Protein AF-A0AA86YNW9-F1 (afdb_monomer_lite)

Structure (mmCIF, N/CA/C/O backbone):
data_AF-A0AA86YNW9-F1
#
_entry.id   AF-A0AA86YNW9-F1
#
loop_
_atom_site.group_PDB
_atom_site.id
_atom_site.type_symbol
_atom_site.label_atom_id
_atom_site.label_alt_id
_atom_site.label_comp_id
_atom_site.label_asym_id
_atom_site.label_entity_id
_atom_site.label_seq_id
_atom_site.pdbx_PDB_ins_code
_atom_site.Cartn_x
_atom_site.Cartn_y
_atom_site.Cartn_z
_atom_site.occupancy
_atom_site.B_iso_or_equiv
_atom_site.auth_seq_id
_atom_site.auth_comp_id
_atom_site.auth_asym_id
_atom_site.auth_atom_id
_atom_site.pdbx_PDB_model_num
ATOM 1 N N . MET A 1 1 ? 9.479 -68.048 -49.348 1.00 38.44 1 MET A N 1
ATOM 2 C CA . MET A 1 1 ? 9.865 -69.397 -48.887 1.00 38.44 1 MET A CA 1
ATOM 3 C C . MET A 1 1 ? 10.475 -69.243 -47.498 1.00 38.44 1 MET A C 1
ATOM 5 O O . MET A 1 1 ? 11.358 -68.415 -47.387 1.00 38.44 1 MET A O 1
ATOM 9 N N . THR A 1 2 ? 10.083 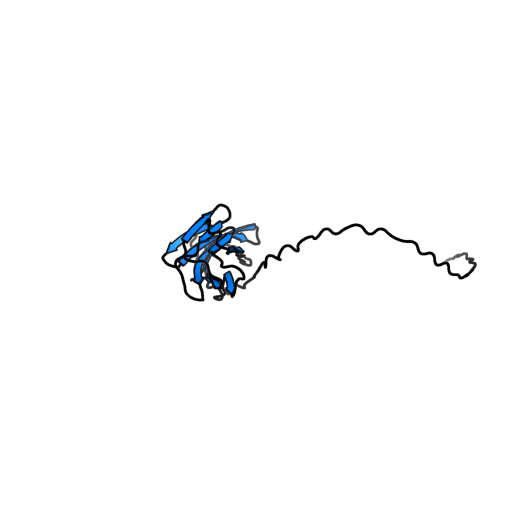-69.886 -46.401 1.00 39.50 2 THR A N 1
ATOM 10 C CA . THR A 1 2 ? 9.077 -70.918 -46.113 1.00 39.50 2 THR A CA 1
ATOM 11 C C . THR A 1 2 ? 9.051 -71.068 -44.577 1.00 39.50 2 THR A C 1
ATOM 13 O O . THR A 1 2 ? 10.120 -71.155 -43.990 1.00 39.50 2 THR A O 1
ATOM 16 N N . GLN A 1 3 ? 7.842 -71.127 -43.994 1.00 40.50 3 GLN A N 1
ATOM 17 C CA . GLN A 1 3 ? 7.424 -71.916 -42.805 1.00 40.50 3 GLN A CA 1
ATOM 18 C C . GLN A 1 3 ? 7.930 -71.534 -41.398 1.00 40.50 3 GLN A C 1
ATOM 20 O O . GLN A 1 3 ? 9.115 -71.342 -41.180 1.00 40.50 3 GLN A O 1
ATOM 25 N N . GLN A 1 4 ? 7.012 -71.234 -40.459 1.00 42.78 4 GLN A N 1
ATOM 26 C CA . GLN A 1 4 ? 6.248 -72.162 -39.571 1.00 42.78 4 GLN A CA 1
ATOM 27 C C . GLN A 1 4 ? 7.171 -72.820 -38.517 1.00 42.78 4 GLN A C 1
ATOM 29 O O . GLN A 1 4 ? 8.294 -73.175 -38.824 1.00 42.78 4 GLN A O 1
ATOM 34 N N . ALA A 1 5 ? 6.798 -73.009 -37.251 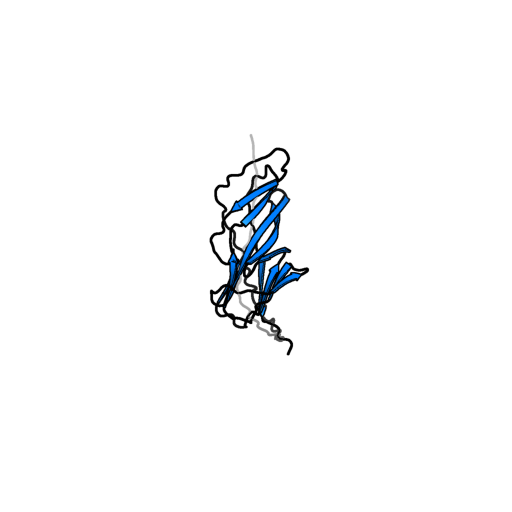1.00 41.88 5 ALA A N 1
ATOM 35 C CA . ALA A 1 5 ? 5.498 -73.434 -36.758 1.00 41.88 5 ALA A CA 1
ATOM 36 C C . ALA A 1 5 ? 5.273 -73.064 -35.280 1.00 41.88 5 ALA A C 1
ATOM 38 O O . ALA A 1 5 ? 6.204 -72.915 -34.493 1.00 41.88 5 ALA A O 1
ATOM 39 N N . ALA A 1 6 ? 3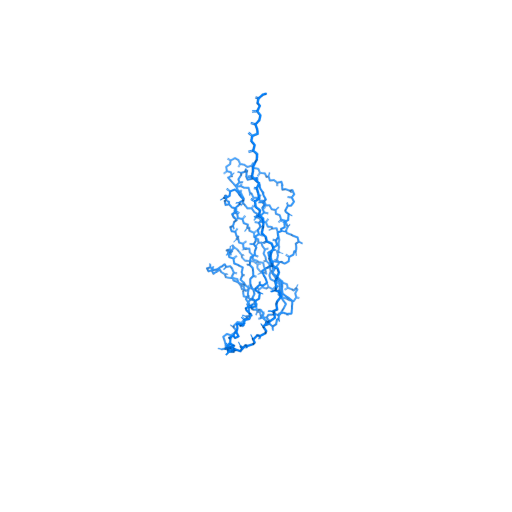.989 -72.978 -34.939 1.00 43.66 6 ALA A N 1
ATOM 40 C CA . ALA A 1 6 ? 3.433 -72.956 -33.597 1.00 43.66 6 ALA A CA 1
ATOM 41 C C . ALA A 1 6 ? 3.296 -74.375 -33.004 1.00 43.66 6 ALA A C 1
ATOM 43 O O . ALA A 1 6 ? 3.113 -75.332 -33.751 1.00 43.66 6 ALA A O 1
ATOM 44 N N . LEU A 1 7 ? 3.267 -74.472 -31.671 1.00 40.16 7 LEU A N 1
ATOM 45 C CA . LEU A 1 7 ? 2.684 -75.557 -30.855 1.00 40.16 7 LEU A CA 1
ATOM 46 C C . LEU A 1 7 ? 2.400 -74.933 -29.466 1.00 40.16 7 LEU A C 1
ATOM 48 O O . LEU A 1 7 ? 3.333 -74.431 -28.854 1.00 40.16 7 LEU A O 1
ATOM 52 N N . SER A 1 8 ? 1.187 -74.663 -28.963 1.00 39.88 8 SER A N 1
ATOM 53 C CA . SER A 1 8 ? -0.084 -75.395 -28.766 1.00 39.88 8 SER A CA 1
ATOM 54 C C . SER A 1 8 ? -0.204 -76.166 -27.428 1.00 39.88 8 SER A C 1
ATOM 56 O O . SER A 1 8 ? 0.257 -77.297 -27.345 1.00 39.88 8 SER A O 1
ATOM 58 N N . HIS A 1 9 ? -0.951 -75.553 -26.481 1.00 40.50 9 HIS A N 1
ATOM 59 C CA . HIS A 1 9 ? -1.899 -76.114 -25.472 1.00 40.50 9 HIS A CA 1
ATOM 60 C C . HIS A 1 9 ? -1.393 -77.079 -24.361 1.00 40.50 9 HIS A C 1
ATOM 62 O O . HIS A 1 9 ? -0.310 -77.627 -24.517 1.00 40.50 9 HIS A O 1
ATOM 68 N N . PRO A 1 10 ? -2.137 -77.338 -23.242 1.00 52.47 10 PRO A N 1
ATOM 69 C CA . PRO A 1 10 ? -3.536 -76.996 -22.904 1.00 52.47 10 PRO A CA 1
ATOM 70 C C . PRO A 1 10 ? -3.800 -76.419 -21.479 1.00 52.47 10 PRO A C 1
ATOM 72 O O . PRO A 1 10 ? -2.942 -76.370 -20.606 1.00 52.47 10 PRO A O 1
ATOM 75 N N . THR A 1 11 ? -5.053 -76.002 -21.251 1.00 51.19 11 THR A N 1
ATOM 76 C CA . THR A 1 11 ? -5.690 -75.674 -19.952 1.00 51.19 11 THR A CA 1
ATOM 77 C C . THR A 1 11 ? -6.136 -76.937 -19.193 1.00 51.19 11 THR A C 1
ATOM 79 O O . THR A 1 11 ? -6.315 -77.987 -19.810 1.00 51.19 11 THR A O 1
ATOM 82 N N . PRO A 1 12 ? -6.460 -76.825 -17.887 1.00 53.66 12 PRO A N 1
ATOM 83 C CA . PRO A 1 12 ? -7.847 -77.126 -17.510 1.00 53.66 12 PRO A CA 1
ATOM 84 C C . PRO A 1 12 ? -8.462 -76.190 -16.449 1.00 53.66 12 PRO A C 1
ATOM 86 O O . PRO A 1 12 ? -7.801 -75.613 -15.591 1.00 53.66 12 PRO A O 1
ATOM 89 N N . ARG A 1 13 ? -9.793 -76.079 -16.534 1.00 45.62 13 ARG A N 1
ATOM 90 C CA . ARG A 1 13 ? -10.722 -75.429 -15.594 1.00 45.62 13 ARG A CA 1
ATOM 91 C C . ARG A 1 13 ? -10.772 -76.146 -14.237 1.00 45.62 13 ARG A C 1
ATOM 93 O O . ARG A 1 13 ? -10.833 -77.367 -14.229 1.00 45.62 13 ARG A O 1
ATOM 100 N N . ALA A 1 14 ? -11.044 -75.405 -13.158 1.00 40.78 14 ALA A N 1
ATOM 101 C CA . ALA A 1 14 ? -12.040 -75.809 -12.153 1.00 40.78 14 ALA A CA 1
ATOM 102 C C . ALA A 1 14 ? -12.505 -74.619 -11.291 1.00 40.78 14 ALA A C 1
ATOM 104 O O . ALA A 1 14 ? -11.714 -73.913 -10.676 1.00 40.78 14 ALA A O 1
ATOM 105 N N . LYS A 1 15 ? -13.825 -74.413 -11.253 1.00 48.91 15 LYS A N 1
ATOM 106 C CA . LYS A 1 15 ? -14.560 -73.558 -10.307 1.00 48.91 15 LYS A CA 1
ATOM 107 C C . LYS A 1 15 ? -14.767 -74.346 -9.009 1.00 48.91 15 LYS A C 1
ATOM 109 O O . LYS A 1 15 ? -15.124 -75.504 -9.146 1.00 48.91 15 LYS A O 1
ATOM 114 N N . TYR A 1 16 ? -14.739 -73.732 -7.818 1.00 44.22 16 TYR A N 1
ATOM 115 C CA . TYR A 1 16 ? -15.701 -74.046 -6.737 1.00 44.22 16 TYR A CA 1
ATOM 116 C C . TYR A 1 16 ? -15.734 -72.975 -5.620 1.00 44.22 16 TYR A C 1
ATOM 118 O O . TYR A 1 16 ? -14.847 -72.844 -4.791 1.00 44.22 16 TYR A O 1
ATOM 126 N N . ARG A 1 17 ? -16.818 -72.193 -5.657 1.00 42.72 17 ARG A N 1
ATOM 127 C CA . ARG A 1 17 ? -17.663 -71.667 -4.565 1.00 42.72 17 ARG A CA 1
ATOM 128 C C . ARG A 1 17 ? -17.357 -72.068 -3.099 1.00 42.72 17 ARG A C 1
ATOM 130 O O . ARG A 1 17 ? -17.444 -73.246 -2.781 1.00 42.72 17 ARG A O 1
ATOM 137 N N . ARG A 1 18 ? -17.357 -71.054 -2.211 1.00 39.91 18 ARG A N 1
ATOM 138 C CA . ARG A 1 18 ? -18.177 -70.836 -0.970 1.00 39.91 18 ARG A CA 1
ATOM 139 C C . ARG A 1 18 ? -17.334 -70.142 0.111 1.00 39.91 18 ARG A C 1
ATOM 141 O O . ARG A 1 18 ? -16.291 -70.630 0.498 1.00 39.91 18 ARG A O 1
ATOM 148 N N . ARG A 1 19 ? -17.704 -68.910 0.479 1.00 47.19 19 ARG A N 1
ATOM 149 C CA . ARG A 1 19 ? -18.435 -68.555 1.719 1.00 47.19 19 ARG A CA 1
ATOM 150 C C . ARG A 1 19 ? -17.724 -69.010 3.000 1.00 47.19 19 ARG A C 1
ATOM 152 O O . ARG A 1 19 ? -17.859 -70.157 3.396 1.00 47.19 19 ARG A O 1
ATOM 159 N N . GLY A 1 20 ? -17.145 -68.043 3.704 1.00 38.22 20 GLY A N 1
ATOM 160 C CA . GLY A 1 20 ? -16.811 -68.135 5.120 1.00 38.22 20 GLY A CA 1
ATOM 161 C C . GLY A 1 20 ? -16.705 -66.729 5.696 1.00 38.22 20 GLY A C 1
ATOM 162 O O . GLY A 1 20 ? -15.732 -66.034 5.447 1.00 38.22 20 GLY A O 1
ATOM 163 N N . ARG A 1 21 ? -17.758 -66.285 6.389 1.00 50.41 21 ARG A N 1
ATOM 164 C CA . ARG A 1 21 ? -17.742 -65.108 7.265 1.00 50.41 21 ARG A CA 1
ATOM 165 C C . ARG A 1 21 ? -16.866 -65.439 8.476 1.00 50.41 21 ARG A C 1
ATOM 167 O O . ARG A 1 21 ? -17.080 -66.495 9.061 1.00 50.41 21 ARG A O 1
ATOM 174 N N . ALA A 1 22 ? -16.009 -64.522 8.907 1.00 42.62 22 ALA A N 1
ATOM 175 C CA . ALA A 1 22 ? -15.599 -64.430 10.305 1.00 42.62 22 ALA A CA 1
ATOM 176 C C . ALA A 1 22 ? -15.232 -62.977 10.629 1.00 42.62 22 ALA A C 1
ATOM 178 O O . ALA A 1 22 ? -14.286 -62.413 10.089 1.00 42.62 22 ALA A O 1
ATOM 179 N N . TRP A 1 23 ? -16.077 -62.384 11.464 1.00 41.19 23 TRP A N 1
ATOM 180 C CA . TRP A 1 23 ? -15.828 -61.192 12.266 1.00 41.19 23 TRP A CA 1
ATOM 181 C C . TRP A 1 23 ? -14.754 -61.474 13.322 1.00 41.19 23 TRP A C 1
ATOM 183 O O . TRP A 1 23 ? -14.709 -62.610 13.775 1.00 41.19 23 TRP A O 1
ATOM 193 N N . VAL A 1 24 ? -14.002 -60.447 13.745 1.00 47.97 24 VAL A N 1
ATOM 194 C CA . VAL A 1 24 ? -13.667 -60.031 15.139 1.00 47.97 24 VAL A CA 1
ATOM 195 C C . VAL A 1 24 ? -12.852 -58.721 14.992 1.00 47.97 24 VAL A C 1
ATOM 197 O O . VAL A 1 24 ? -11.873 -58.702 14.255 1.00 47.97 24 VAL A O 1
ATOM 200 N N . LEU A 1 25 ? -13.402 -57.551 15.360 1.00 44.22 25 LEU A N 1
ATOM 201 C CA . LEU A 1 25 ? -13.202 -56.839 16.647 1.00 44.22 25 LEU A CA 1
ATOM 202 C C . LEU A 1 25 ? -11.704 -56.567 16.923 1.00 44.22 25 LEU A C 1
ATOM 204 O O . LEU A 1 25 ? -10.909 -57.487 16.909 1.00 44.22 25 LEU A O 1
ATOM 208 N N . GLY A 1 26 ? -11.184 -55.387 17.222 1.00 44.81 26 GLY A N 1
ATOM 209 C CA . GLY A 1 26 ? -11.702 -54.081 17.587 1.00 44.81 26 GLY A CA 1
ATOM 210 C C . GLY A 1 26 ? -10.546 -53.397 18.328 1.00 44.81 26 GLY A C 1
ATOM 211 O O . GLY A 1 26 ? -9.953 -54.008 19.211 1.00 44.81 26 GLY A O 1
ATOM 212 N N . MET A 1 27 ? -10.190 -52.164 17.972 1.00 48.91 27 MET A N 1
ATOM 213 C CA . MET A 1 27 ? -9.365 -51.325 18.842 1.00 48.91 27 MET A CA 1
ATOM 214 C C . MET A 1 27 ? -9.746 -49.866 18.614 1.00 48.91 27 MET A C 1
ATOM 216 O O . MET A 1 27 ? -9.387 -49.240 17.622 1.00 48.91 27 MET A O 1
ATOM 220 N N . ILE A 1 28 ? -10.567 -49.376 19.537 1.00 54.94 28 ILE A N 1
ATOM 221 C CA . ILE A 1 28 ? -10.833 -47.961 19.756 1.00 54.94 28 ILE A CA 1
ATOM 222 C C . ILE A 1 28 ? -9.604 -47.414 20.481 1.00 54.94 28 ILE A C 1
ATOM 224 O O . ILE A 1 28 ? -9.259 -47.925 21.547 1.00 54.94 28 ILE A O 1
ATOM 228 N N . MET A 1 29 ? -8.970 -46.370 19.943 1.00 46.44 29 MET A N 1
ATOM 229 C CA . MET A 1 29 ? -8.114 -45.507 20.751 1.00 46.44 29 MET A CA 1
ATOM 230 C C . MET A 1 29 ? -8.329 -44.028 20.408 1.00 46.44 29 MET A C 1
ATOM 232 O O . MET A 1 29 ? -8.094 -43.580 19.292 1.00 46.44 29 MET A O 1
ATOM 236 N N . SER A 1 30 ? -8.856 -43.342 21.421 1.00 45.91 30 SER A N 1
ATOM 237 C CA . SER A 1 30 ? -8.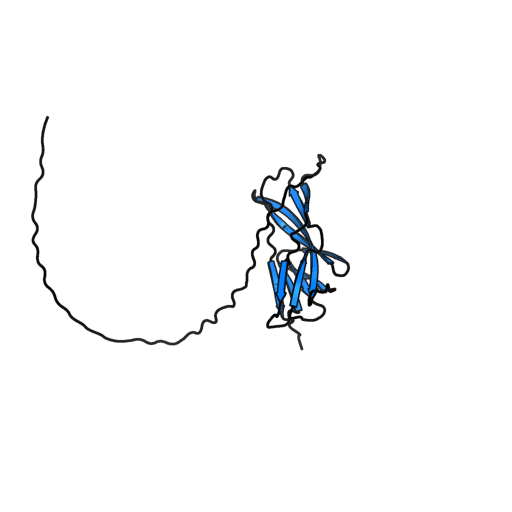779 -41.932 21.800 1.00 45.91 30 SER A CA 1
ATOM 238 C C . SER A 1 30 ? -8.351 -40.870 20.779 1.00 45.91 30 SER A C 1
ATOM 240 O O . SER A 1 30 ? -7.190 -40.737 20.411 1.00 45.91 30 SER A O 1
ATOM 242 N N . THR A 1 31 ? -9.336 -40.025 20.473 1.00 53.44 31 THR A N 1
ATOM 243 C CA . THR A 1 31 ? -9.294 -38.558 20.355 1.00 53.44 31 THR A CA 1
ATOM 244 C C . THR A 1 31 ? -7.937 -37.863 20.562 1.00 53.44 31 THR A C 1
ATOM 246 O O . THR A 1 31 ? -7.475 -37.715 21.694 1.00 53.44 31 THR A O 1
ATOM 249 N N . LEU A 1 32 ? -7.415 -37.261 19.491 1.00 44.84 32 LEU A N 1
ATOM 250 C CA . LEU A 1 32 ? -6.767 -35.953 19.575 1.00 44.84 32 LEU A CA 1
ATOM 251 C C . LEU A 1 32 ? -7.504 -34.979 18.658 1.00 44.84 32 LEU A C 1
ATOM 253 O O . LEU A 1 32 ? -7.513 -35.117 17.436 1.00 44.84 32 LEU A O 1
ATOM 257 N N . SER A 1 33 ? -8.143 -34.002 19.292 1.00 47.94 33 SER A N 1
ATOM 258 C CA . SER A 1 33 ? -8.724 -32.825 18.668 1.00 47.94 33 SER A CA 1
ATOM 259 C C . SER A 1 33 ? -7.599 -31.974 18.082 1.00 47.94 33 SER A C 1
ATOM 261 O O . SER A 1 33 ? -6.987 -31.177 18.788 1.00 47.94 33 SER A O 1
ATOM 263 N N . PHE A 1 34 ? -7.314 -32.134 16.793 1.00 46.06 34 PHE A N 1
ATOM 264 C CA . PHE A 1 34 ? -6.580 -31.111 16.062 1.00 46.06 34 PHE A CA 1
ATOM 265 C C . PHE A 1 34 ? -7.569 -29.994 15.748 1.00 46.06 34 PHE A C 1
ATOM 267 O O . PHE A 1 34 ? -8.454 -30.146 14.906 1.00 46.06 34 PHE A O 1
ATOM 274 N N . GLY A 1 35 ? -7.453 -28.893 16.494 1.00 47.62 35 GLY A N 1
ATOM 275 C CA . GLY A 1 35 ? -8.099 -27.640 16.140 1.00 47.62 35 GLY A CA 1
ATOM 276 C C . GLY A 1 35 ? -7.739 -27.304 14.698 1.00 47.62 35 GLY A C 1
ATOM 277 O O . GLY A 1 35 ? -6.564 -27.273 14.333 1.00 47.62 35 GLY A O 1
ATOM 278 N N . VAL A 1 36 ? -8.763 -27.112 13.870 1.00 50.81 36 VAL A N 1
ATOM 279 C CA . VAL A 1 36 ? -8.603 -26.562 12.530 1.00 50.81 36 VAL A CA 1
ATOM 280 C C . VAL A 1 36 ? -8.021 -25.168 12.722 1.00 50.81 36 VAL A C 1
ATOM 282 O O . VAL A 1 36 ? -8.710 -24.262 13.187 1.00 50.81 36 VAL A O 1
ATOM 285 N N . LEU A 1 37 ? -6.731 -25.023 12.418 1.00 45.50 37 LEU A N 1
ATOM 286 C CA . LEU A 1 37 ? -6.107 -23.730 12.188 1.00 45.50 37 LEU A CA 1
ATOM 287 C C . LEU A 1 37 ? -7.008 -22.974 11.216 1.00 45.50 37 LEU A C 1
ATOM 289 O O . LEU A 1 37 ? -7.316 -23.474 10.129 1.00 45.50 37 LEU A O 1
ATOM 293 N N . GLY A 1 38 ? -7.476 -21.804 11.651 1.00 47.22 38 GLY A N 1
ATOM 294 C CA . GLY A 1 38 ? -8.201 -20.881 10.799 1.00 47.22 38 GLY A CA 1
ATOM 295 C C . GLY A 1 38 ? -7.430 -20.719 9.498 1.00 47.22 38 GLY A C 1
ATOM 296 O O . GLY A 1 38 ? -6.235 -20.431 9.503 1.00 47.22 38 GLY A O 1
ATOM 297 N N . GLN A 1 39 ? -8.117 -20.974 8.390 1.00 46.97 39 GLN A N 1
ATOM 298 C CA . GLN A 1 39 ? -7.620 -20.670 7.060 1.00 46.97 39 GLN A CA 1
ATOM 299 C C . GLN A 1 39 ? -7.283 -19.178 7.050 1.00 46.97 39 GLN A C 1
ATOM 301 O O . GLN A 1 39 ? -8.188 -18.340 7.076 1.00 46.97 39 GLN A O 1
ATOM 306 N N . ALA A 1 40 ? -5.992 -18.843 7.059 1.00 54.00 40 ALA A N 1
ATOM 307 C CA . ALA A 1 40 ? -5.551 -17.509 6.700 1.00 54.00 40 ALA A CA 1
ATOM 308 C C . ALA A 1 40 ? -6.108 -17.250 5.299 1.00 54.00 40 ALA A C 1
ATOM 310 O O . ALA A 1 40 ? -5.781 -17.958 4.346 1.00 54.00 40 ALA A O 1
ATOM 311 N N . LYS A 1 41 ? -7.042 -16.304 5.199 1.00 50.16 41 LYS A N 1
ATOM 312 C CA . LYS A 1 41 ? -7.674 -15.931 3.937 1.00 50.16 41 LYS A CA 1
ATOM 313 C C . LYS A 1 41 ? -6.636 -15.159 3.126 1.00 50.16 41 LYS A C 1
ATOM 315 O O . LYS A 1 41 ? -6.538 -13.939 3.203 1.00 50.16 41 LYS A O 1
ATOM 320 N N . GLU A 1 42 ? -5.797 -15.898 2.419 1.00 47.88 42 GLU A N 1
ATOM 321 C CA . GLU A 1 42 ? -4.777 -15.360 1.534 1.00 47.88 42 GLU A CA 1
ATOM 322 C C . GLU A 1 42 ? -5.461 -14.831 0.271 1.00 47.88 42 GLU A C 1
ATOM 324 O O . GLU A 1 42 ? -5.837 -15.578 -0.630 1.00 47.88 42 GLU A O 1
ATOM 329 N N . ASN A 1 43 ? -5.685 -13.519 0.229 1.00 56.44 43 ASN A N 1
ATOM 330 C CA . ASN A 1 43 ? -6.222 -12.851 -0.948 1.00 56.44 43 ASN A CA 1
ATOM 331 C C . ASN A 1 43 ? -5.071 -12.527 -1.907 1.00 56.44 43 ASN A C 1
ATOM 333 O O . ASN A 1 43 ? -4.516 -11.432 -1.886 1.00 56.44 43 ASN A O 1
ATOM 337 N N . GLN A 1 44 ? -4.706 -13.488 -2.754 1.00 44.72 44 GLN A N 1
ATOM 338 C CA . GLN A 1 44 ? -3.771 -13.265 -3.854 1.00 44.72 44 GLN A CA 1
ATOM 339 C C . GLN A 1 44 ? -4.547 -12.761 -5.080 1.00 44.72 44 GLN A C 1
ATOM 341 O O . GLN A 1 44 ? -5.426 -13.454 -5.595 1.00 44.72 44 GLN A O 1
ATOM 346 N N . ARG A 1 45 ? -4.250 -11.542 -5.549 1.00 54.47 45 ARG A N 1
ATOM 347 C CA . ARG A 1 45 ? -4.942 -10.914 -6.688 1.00 54.47 45 ARG A CA 1
ATOM 348 C C . ARG A 1 45 ? -3.933 -10.459 -7.741 1.00 54.47 45 ARG A C 1
ATOM 350 O O . ARG A 1 45 ? -2.972 -9.774 -7.416 1.00 54.47 45 ARG A O 1
ATOM 357 N N . VAL A 1 46 ? -4.163 -10.859 -8.990 1.00 71.19 46 VAL A N 1
ATOM 358 C CA . VAL A 1 46 ? -3.352 -10.503 -10.167 1.00 71.19 46 VAL A CA 1
ATOM 359 C C . VAL A 1 46 ? -4.145 -9.486 -10.994 1.00 71.19 46 VAL A C 1
ATOM 361 O O . VAL A 1 46 ? -5.289 -9.768 -11.349 1.00 71.19 46 VAL A O 1
ATOM 364 N N . GLU A 1 47 ? -3.578 -8.310 -11.282 1.00 52.75 47 GLU A N 1
ATOM 365 C CA . GLU A 1 47 ? -4.232 -7.247 -12.071 1.00 52.75 47 GLU A CA 1
ATOM 366 C C . GLU A 1 47 ? -3.446 -6.925 -13.355 1.00 52.75 47 GLU A C 1
ATOM 368 O O . GLU A 1 47 ? -2.218 -6.870 -13.344 1.00 52.75 47 GLU A O 1
ATOM 373 N N . ALA A 1 48 ? -4.158 -6.706 -14.469 1.00 64.88 48 ALA A N 1
ATOM 374 C CA . ALA A 1 48 ? -3.567 -6.361 -15.762 1.00 64.88 48 ALA A CA 1
ATOM 375 C C . ALA A 1 48 ? -3.348 -4.844 -15.878 1.00 64.88 48 ALA A C 1
ATOM 377 O O . ALA A 1 48 ? -4.298 -4.060 -15.826 1.00 64.88 48 ALA A O 1
ATOM 378 N N . LEU A 1 49 ? -2.093 -4.435 -16.059 1.00 61.56 49 LEU A N 1
ATOM 379 C CA . LEU A 1 49 ? -1.692 -3.044 -16.257 1.00 61.56 49 LEU A CA 1
ATOM 380 C C . LEU A 1 49 ? -1.762 -2.731 -17.762 1.00 61.56 49 LEU A C 1
ATOM 382 O O . LEU A 1 49 ? -1.175 -3.451 -18.562 1.00 61.56 49 LEU A O 1
ATOM 386 N N . GLY A 1 50 ? -2.528 -1.712 -18.164 1.00 75.12 50 GLY A N 1
ATOM 387 C CA . GLY A 1 50 ? -2.743 -1.347 -19.576 1.00 75.12 50 GLY A CA 1
ATOM 388 C C . GLY A 1 50 ? -1.487 -0.866 -20.334 1.00 75.12 50 GLY A C 1
ATOM 389 O O . GLY A 1 50 ? -0.354 -1.102 -19.929 1.00 75.12 50 GLY A O 1
ATOM 390 N N . VAL A 1 51 ? -1.671 -0.165 -21.463 1.00 69.06 51 VAL A N 1
ATOM 391 C CA . VAL A 1 51 ? -0.562 0.319 -22.320 1.00 69.06 51 VAL A CA 1
ATOM 392 C C . VAL A 1 51 ? 0.214 1.463 -21.647 1.00 69.06 51 VAL A C 1
ATOM 394 O O . VAL A 1 51 ? -0.369 2.482 -21.279 1.00 69.06 51 VAL A O 1
ATOM 397 N N . VAL A 1 52 ? 1.537 1.308 -21.527 1.00 68.00 52 VAL A N 1
ATOM 398 C CA . VAL A 1 52 ? 2.462 2.227 -20.837 1.00 68.00 52 VAL A CA 1
ATOM 399 C C . VAL A 1 52 ? 3.293 3.022 -21.856 1.00 68.00 52 VAL A C 1
ATOM 401 O O . VAL A 1 52 ? 3.984 2.428 -22.681 1.00 68.00 52 VAL A O 1
ATOM 404 N N . ASN A 1 53 ? 3.284 4.359 -21.771 1.00 55.91 53 ASN A N 1
ATOM 405 C CA . ASN A 1 53 ? 4.171 5.248 -22.539 1.00 55.91 53 ASN A CA 1
ATOM 406 C C . ASN A 1 53 ? 5.257 5.833 -21.612 1.00 55.91 53 ASN A C 1
ATOM 408 O O . ASN A 1 53 ? 4.914 6.503 -20.641 1.00 55.91 53 ASN A O 1
ATOM 412 N N . GLY A 1 54 ? 6.548 5.622 -21.908 1.00 63.81 54 GLY A N 1
ATOM 413 C CA . GLY A 1 54 ? 7.683 6.167 -21.137 1.00 63.81 54 GLY A CA 1
ATOM 414 C C . GLY A 1 54 ? 8.707 6.910 -22.014 1.00 63.81 54 GLY A C 1
ATOM 415 O O . GLY A 1 54 ? 8.897 6.549 -23.172 1.00 63.81 54 GLY A O 1
ATOM 416 N N . ASN A 1 55 ? 9.359 7.949 -21.472 1.00 56.06 55 ASN A N 1
ATOM 417 C CA . ASN A 1 55 ? 10.385 8.777 -22.138 1.00 56.06 55 ASN A CA 1
ATOM 418 C C . ASN A 1 55 ? 11.807 8.407 -21.639 1.00 56.06 55 ASN A C 1
ATOM 420 O O . ASN A 1 55 ? 11.963 8.112 -20.456 1.00 56.06 55 ASN A O 1
ATOM 424 N N . MET A 1 56 ? 12.840 8.422 -22.501 1.00 53.75 56 MET A N 1
ATOM 425 C CA . MET A 1 56 ? 14.202 7.910 -22.204 1.00 53.75 56 MET A CA 1
ATOM 426 C C . MET A 1 56 ? 15.317 8.967 -22.348 1.00 53.75 56 MET A C 1
ATOM 428 O O . MET A 1 56 ? 15.387 9.661 -23.359 1.00 53.75 56 MET A O 1
ATOM 432 N N . THR A 1 57 ? 16.276 8.987 -21.408 1.00 50.81 57 THR A N 1
ATOM 433 C CA . THR A 1 57 ? 17.562 9.712 -21.524 1.00 50.81 57 THR A CA 1
ATOM 434 C C . THR A 1 57 ? 18.726 8.741 -21.277 1.00 50.81 57 THR A C 1
ATOM 436 O O . THR A 1 57 ? 18.700 7.985 -20.310 1.00 50.81 57 THR A O 1
ATOM 439 N N . ALA A 1 58 ? 19.769 8.780 -22.116 1.00 51.12 58 ALA A N 1
ATOM 440 C CA . ALA A 1 58 ? 20.829 7.763 -22.281 1.00 51.12 58 ALA A CA 1
ATOM 441 C C . ALA A 1 58 ? 21.721 7.407 -21.059 1.00 51.12 58 ALA A C 1
ATOM 443 O O . ALA A 1 58 ? 22.673 6.644 -21.205 1.00 51.12 58 ALA A O 1
ATOM 444 N N . ARG A 1 59 ? 21.452 7.942 -19.862 1.00 59.06 59 ARG A N 1
ATOM 445 C CA . ARG A 1 59 ? 22.134 7.568 -18.604 1.00 59.06 59 ARG A CA 1
ATOM 446 C C . ARG A 1 59 ? 21.221 6.912 -17.574 1.00 59.06 59 ARG A C 1
ATOM 448 O O . ARG A 1 59 ? 21.709 6.500 -16.528 1.00 59.06 59 ARG A O 1
ATOM 455 N N . ASN A 1 60 ? 19.924 6.832 -17.846 1.00 64.81 60 ASN A N 1
ATOM 456 C CA . ASN A 1 60 ? 18.999 6.177 -16.943 1.00 64.81 60 ASN A CA 1
ATOM 457 C C . ASN A 1 60 ? 18.982 4.686 -17.283 1.00 64.81 60 ASN A C 1
ATOM 459 O O . ASN A 1 60 ? 18.614 4.320 -18.394 1.00 64.81 60 ASN A O 1
ATOM 463 N N . THR A 1 61 ? 19.441 3.831 -16.371 1.00 83.88 61 THR A N 1
ATOM 464 C CA . THR A 1 61 ? 19.346 2.367 -16.516 1.00 83.88 61 THR A CA 1
ATOM 465 C C . THR A 1 61 ? 17.987 1.843 -16.071 1.00 83.88 61 THR A C 1
ATOM 467 O O . THR A 1 61 ? 17.724 0.648 -16.193 1.00 83.88 61 THR A O 1
ATOM 470 N N . GLN A 1 62 ? 17.121 2.731 -15.583 1.00 88.69 62 GLN A N 1
ATOM 471 C CA . GLN A 1 62 ? 15.781 2.425 -15.119 1.00 88.69 62 GLN A CA 1
ATOM 472 C C . GLN A 1 62 ? 14.737 3.285 -15.842 1.00 88.69 62 GLN A C 1
ATOM 474 O O . GLN A 1 62 ? 15.032 4.360 -16.368 1.00 88.69 62 GLN A O 1
ATOM 479 N N . VAL A 1 63 ? 13.514 2.775 -15.898 1.00 91.00 63 VAL A N 1
ATOM 480 C CA . VAL A 1 63 ? 12.327 3.445 -16.422 1.00 91.00 63 VAL A CA 1
ATOM 481 C C . VAL A 1 63 ? 11.324 3.547 -15.290 1.00 91.00 63 VAL A C 1
ATOM 483 O O . VAL A 1 63 ? 10.968 2.529 -14.695 1.00 91.00 63 VAL A O 1
ATOM 486 N N . ASP A 1 64 ? 10.848 4.765 -15.050 1.00 93.19 64 ASP A N 1
ATOM 487 C CA . ASP A 1 64 ? 9.756 5.022 -14.123 1.00 93.19 64 ASP A CA 1
ATOM 488 C C . ASP A 1 64 ? 8.427 4.994 -14.871 1.00 93.19 64 ASP A C 1
ATOM 490 O O . ASP A 1 64 ? 8.217 5.674 -15.878 1.00 93.19 64 ASP A O 1
ATOM 494 N N . ILE A 1 65 ? 7.517 4.185 -14.358 1.00 92.44 65 ILE A N 1
ATOM 495 C CA . ILE A 1 65 ? 6.200 3.930 -14.913 1.00 92.44 65 ILE A CA 1
ATOM 496 C C . ILE A 1 65 ? 5.187 4.409 -13.884 1.00 92.44 65 ILE A C 1
ATOM 498 O O . ILE A 1 65 ? 5.200 3.970 -12.739 1.00 92.44 65 ILE A O 1
ATOM 502 N N . THR A 1 66 ? 4.293 5.307 -14.287 1.00 93.56 66 THR A N 1
ATOM 503 C CA . THR A 1 66 ? 3.207 5.784 -13.425 1.00 93.56 66 THR A CA 1
ATOM 504 C C . THR A 1 66 ? 1.893 5.143 -13.854 1.00 93.56 66 THR A C 1
ATOM 506 O O . THR A 1 66 ? 1.484 5.298 -15.004 1.00 93.56 66 THR A O 1
ATOM 509 N N . VAL A 1 67 ? 1.222 4.444 -12.938 1.00 90.19 67 VAL A N 1
ATOM 510 C CA . VAL A 1 67 ? -0.076 3.789 -13.185 1.00 90.19 67 VAL A CA 1
ATOM 511 C C . VAL A 1 67 ? -1.084 4.123 -12.093 1.00 90.19 67 VAL A C 1
ATOM 513 O O . VAL A 1 67 ? -0.720 4.469 -10.973 1.00 90.19 67 VAL A O 1
ATOM 516 N N . PHE A 1 68 ? -2.369 3.995 -12.405 1.00 86.94 68 PHE A N 1
ATOM 517 C CA . PHE A 1 68 ? -3.446 4.078 -11.422 1.00 86.94 68 PHE A CA 1
ATOM 518 C C . PHE A 1 68 ? -4.032 2.686 -11.213 1.00 86.94 68 PHE A C 1
ATOM 520 O O . PHE A 1 68 ? -4.380 2.014 -12.184 1.00 86.94 68 PHE A O 1
ATOM 527 N N . LEU A 1 69 ? -4.135 2.257 -9.954 1.00 83.44 69 LEU A N 1
ATOM 528 C CA . LEU A 1 69 ? -4.808 1.002 -9.618 1.00 83.44 69 LEU A CA 1
ATOM 529 C C . LEU A 1 69 ? -6.322 1.152 -9.767 1.00 83.44 69 LEU A C 1
ATOM 531 O O . LEU A 1 69 ? -6.861 2.258 -9.708 1.00 83.44 69 LEU A O 1
ATOM 535 N N . SER A 1 70 ? -7.006 0.016 -9.884 1.00 76.69 70 SER A N 1
ATOM 536 C CA . SER A 1 70 ? -8.458 -0.124 -10.080 1.00 76.69 70 SER A CA 1
ATOM 537 C C . SER A 1 70 ? -9.338 0.482 -8.964 1.00 76.69 70 SER A C 1
ATOM 539 O O . SER A 1 70 ? -10.565 0.387 -9.015 1.00 76.69 70 SER A O 1
ATOM 541 N N . GLY A 1 71 ? -8.734 1.102 -7.942 1.00 71.19 71 GLY A N 1
ATOM 542 C CA . GLY A 1 71 ? -9.407 1.692 -6.782 1.00 71.19 71 GLY A CA 1
ATOM 543 C C . GLY A 1 71 ? -9.851 0.671 -5.733 1.00 71.19 71 GLY A C 1
ATOM 544 O O . GLY A 1 71 ? -10.499 1.041 -4.755 1.00 71.19 71 GLY A O 1
ATOM 545 N N . GLN A 1 72 ? -9.516 -0.606 -5.925 1.00 86.88 72 GLN A N 1
ATOM 546 C CA . GLN A 1 72 ? -9.821 -1.678 -4.984 1.00 86.88 72 GLN A CA 1
ATOM 547 C C . GLN A 1 72 ? -8.941 -1.576 -3.724 1.00 86.88 72 GLN A C 1
ATOM 549 O O . GLN A 1 72 ? -7.766 -1.212 -3.831 1.00 86.88 72 GLN A O 1
ATOM 554 N N . PRO A 1 73 ? -9.471 -1.902 -2.532 1.00 92.25 73 PRO A N 1
ATOM 555 C CA . PRO A 1 73 ? -8.661 -1.991 -1.322 1.00 92.25 73 PRO A CA 1
ATOM 556 C C . PRO A 1 73 ? -7.577 -3.073 -1.427 1.00 92.25 73 PRO A C 1
ATOM 558 O O . PRO A 1 73 ? -7.826 -4.156 -1.954 1.00 92.25 73 PRO A O 1
ATOM 561 N N . LEU A 1 74 ? -6.395 -2.794 -0.871 1.00 93.44 74 LEU A N 1
ATOM 562 C CA . LEU A 1 74 ? -5.339 -3.790 -0.641 1.00 93.44 74 LEU A CA 1
ATOM 563 C C . LEU A 1 74 ? -5.715 -4.736 0.503 1.00 93.44 74 LEU A C 1
ATOM 565 O O . LEU A 1 74 ? -5.341 -5.902 0.517 1.00 93.44 74 LEU A O 1
ATOM 569 N N . PHE A 1 75 ? -6.464 -4.208 1.467 1.00 95.62 75 PHE A N 1
ATOM 570 C CA . PHE A 1 75 ? -7.024 -4.935 2.591 1.00 95.62 75 PHE A CA 1
ATOM 571 C C . PHE A 1 75 ? -8.413 -4.385 2.867 1.00 95.62 75 PHE A C 1
ATOM 573 O O . PHE A 1 75 ? -8.609 -3.169 2.850 1.00 95.62 75 PHE A O 1
ATOM 580 N N . GLN A 1 76 ? -9.363 -5.273 3.125 1.00 95.50 76 GLN A N 1
ATOM 581 C CA . GLN A 1 76 ? -10.722 -4.904 3.477 1.00 95.50 76 GLN A CA 1
ATOM 582 C C . GLN A 1 76 ? -11.281 -5.933 4.445 1.00 95.50 76 GLN A C 1
ATOM 584 O O . GLN A 1 76 ? -11.324 -7.129 4.147 1.00 95.50 76 GLN A O 1
ATOM 589 N N . VAL A 1 77 ? -11.739 -5.440 5.587 1.00 93.94 77 VAL A N 1
ATOM 590 C CA . VAL A 1 77 ? -12.534 -6.205 6.536 1.00 93.94 77 VAL A CA 1
ATOM 591 C C . VAL A 1 77 ? -13.755 -5.381 6.904 1.00 93.94 77 VAL A C 1
ATOM 593 O O . VAL A 1 77 ? -13.666 -4.191 7.200 1.00 93.94 77 VAL A O 1
ATOM 596 N N . THR A 1 78 ? -14.906 -6.040 6.881 1.00 93.31 78 THR A N 1
ATOM 597 C CA . THR A 1 78 ? -16.189 -5.506 7.326 1.00 93.31 78 THR A CA 1
ATOM 598 C C . THR A 1 78 ? -16.717 -6.460 8.383 1.00 93.31 78 THR A C 1
ATOM 600 O O . THR A 1 78 ? -16.677 -7.669 8.166 1.00 93.31 78 THR A O 1
ATOM 603 N N . GLU A 1 79 ? -17.164 -5.923 9.518 1.00 91.31 79 GLU A N 1
ATOM 604 C CA . GLU A 1 79 ? -17.683 -6.717 10.644 1.00 91.31 79 GLU A CA 1
ATOM 605 C C . GLU A 1 79 ? -16.683 -7.779 11.148 1.00 91.31 79 GLU A C 1
ATOM 607 O O . GLU A 1 79 ? -16.997 -8.962 11.278 1.00 91.31 79 GLU A O 1
ATOM 612 N N . ALA A 1 80 ? -15.448 -7.354 11.434 1.00 89.69 80 ALA A N 1
ATOM 613 C CA . ALA A 1 80 ? -14.456 -8.210 12.076 1.00 89.69 80 ALA A CA 1
ATOM 614 C C . ALA A 1 80 ? -14.994 -8.751 13.421 1.00 89.69 80 ALA A C 1
ATOM 616 O O . ALA A 1 80 ? -15.537 -7.970 14.210 1.00 89.69 80 ALA A O 1
ATOM 617 N N . PRO A 1 81 ? -14.810 -10.050 13.728 1.00 89.50 81 PRO A N 1
ATOM 618 C CA . PRO A 1 81 ? -15.248 -10.626 15.002 1.00 89.50 81 PRO A CA 1
ATOM 619 C C . PRO A 1 81 ? -14.539 -9.988 16.204 1.00 89.50 81 PRO A C 1
ATOM 621 O O . PRO A 1 81 ? -15.126 -9.866 17.276 1.00 89.50 81 PRO A O 1
ATOM 624 N N . GLU A 1 82 ? -13.301 -9.535 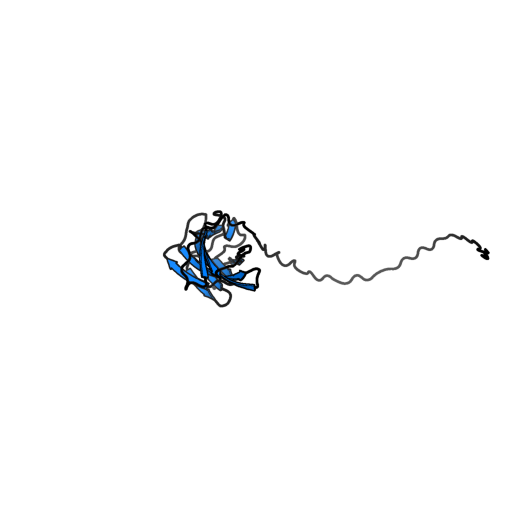16.009 1.00 91.94 82 GLU A N 1
ATOM 625 C CA . GLU A 1 82 ? -12.525 -8.769 16.977 1.00 91.94 82 GLU A CA 1
ATOM 626 C C . GLU A 1 82 ? -12.067 -7.452 16.342 1.00 91.94 82 GLU A C 1
ATOM 628 O O . GLU A 1 82 ? -11.797 -7.389 15.140 1.00 91.94 82 GLU A O 1
ATOM 633 N N . ALA A 1 83 ? -12.014 -6.382 17.136 1.00 94.38 83 ALA A N 1
ATOM 634 C CA . ALA A 1 83 ? -11.651 -5.063 16.638 1.00 94.38 83 ALA A CA 1
ATOM 635 C C . ALA A 1 83 ? -10.164 -5.015 16.253 1.00 94.38 83 ALA A C 1
ATOM 637 O O . ALA A 1 83 ? -9.280 -5.179 17.095 1.00 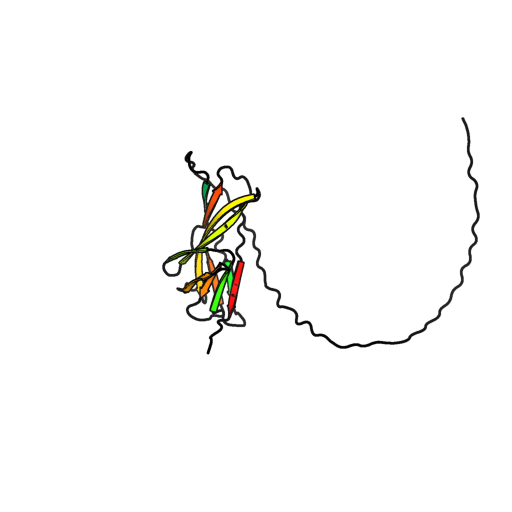94.38 83 ALA A O 1
ATOM 638 N N . ILE A 1 84 ? -9.895 -4.735 14.979 1.00 95.81 84 ILE A N 1
ATOM 639 C CA . ILE A 1 84 ? -8.544 -4.600 14.433 1.00 95.81 84 ILE A CA 1
ATOM 640 C C . ILE A 1 84 ? -7.940 -3.305 14.965 1.00 95.81 84 ILE A C 1
ATOM 642 O O . ILE A 1 84 ? -8.555 -2.249 14.834 1.00 95.81 84 ILE A O 1
ATOM 646 N N . GLY A 1 85 ? -6.744 -3.376 15.549 1.00 95.94 85 GLY A N 1
ATOM 647 C CA . GLY A 1 85 ? -5.980 -2.209 16.005 1.00 95.94 85 GLY A CA 1
ATOM 648 C C . GLY A 1 85 ? -4.687 -1.986 15.230 1.00 95.94 85 GLY A C 1
ATOM 649 O O . GLY A 1 85 ? -4.180 -0.863 15.189 1.00 95.94 85 GLY A O 1
ATOM 650 N N . VAL A 1 86 ? -4.164 -3.034 14.594 1.00 96.75 86 VAL A N 1
ATOM 651 C CA . VAL A 1 86 ? -2.882 -3.006 13.890 1.00 96.75 86 VAL A CA 1
ATOM 652 C C . VAL A 1 86 ? -3.041 -3.644 12.517 1.00 96.75 86 VAL A C 1
ATOM 654 O O . VAL A 1 86 ? -3.683 -4.682 12.377 1.00 96.75 86 VAL A O 1
ATOM 657 N N . LEU A 1 87 ? -2.455 -3.015 11.502 1.00 97.56 87 LEU A N 1
ATOM 658 C CA . LEU A 1 87 ? -2.249 -3.611 10.187 1.00 97.56 87 LEU A CA 1
ATOM 659 C C . LEU A 1 87 ? -0.752 -3.762 9.935 1.00 97.56 87 LEU A C 1
ATOM 661 O O . LEU A 1 87 ? 0.014 -2.853 10.252 1.00 97.56 87 LEU A O 1
ATOM 665 N N . THR A 1 88 ? -0.349 -4.850 9.291 1.00 97.88 88 THR A N 1
ATOM 666 C CA . THR A 1 88 ? 1.040 -5.057 8.870 1.00 97.88 88 THR A CA 1
ATOM 667 C C . THR A 1 88 ? 1.085 -5.278 7.367 1.00 97.88 88 THR A C 1
ATOM 669 O O . THR A 1 88 ? 0.453 -6.197 6.855 1.00 97.88 88 THR A O 1
ATOM 672 N N . LEU A 1 89 ? 1.822 -4.423 6.656 1.00 97.81 89 LEU A N 1
ATOM 673 C CA . LEU A 1 89 ? 2.140 -4.583 5.240 1.00 97.81 89 LEU A CA 1
ATOM 674 C C . LEU A 1 89 ? 3.499 -5.279 5.142 1.00 97.81 89 LEU A C 1
ATOM 676 O O . LEU A 1 89 ? 4.546 -4.653 5.333 1.00 97.81 89 LEU A O 1
ATOM 680 N N . GLU A 1 90 ? 3.489 -6.574 4.859 1.00 97.19 90 GLU A N 1
ATOM 681 C CA . GLU A 1 90 ? 4.706 -7.384 4.861 1.00 97.19 90 GLU A CA 1
ATOM 682 C C . GLU A 1 90 ? 5.608 -7.069 3.662 1.00 97.19 90 GLU A C 1
ATOM 684 O O . GLU A 1 90 ? 5.126 -6.745 2.579 1.00 97.19 90 GLU A O 1
ATOM 689 N N . GLN A 1 91 ? 6.925 -7.202 3.846 1.00 95.88 91 GLN A N 1
ATOM 690 C CA . GLN A 1 91 ? 7.940 -7.011 2.796 1.00 95.88 91 GLN A CA 1
ATOM 691 C C . GLN A 1 91 ? 7.919 -5.613 2.152 1.00 95.88 91 GLN A C 1
ATOM 693 O O . GLN A 1 91 ? 8.301 -5.433 0.995 1.00 95.88 91 GLN A O 1
ATOM 698 N N . THR A 1 92 ? 7.499 -4.606 2.917 1.00 97.06 92 THR A N 1
ATOM 699 C CA . THR A 1 92 ? 7.469 -3.207 2.484 1.00 97.06 92 THR A CA 1
ATOM 700 C C . THR A 1 92 ? 8.334 -2.323 3.377 1.00 97.06 92 THR A C 1
ATOM 702 O O . THR A 1 92 ? 8.585 -2.649 4.535 1.00 97.06 92 THR A O 1
ATOM 705 N N . ARG A 1 93 ? 8.773 -1.179 2.846 1.00 97.81 93 ARG A N 1
ATOM 706 C CA . ARG A 1 93 ? 9.486 -0.128 3.587 1.00 97.81 93 ARG A CA 1
ATOM 707 C C . ARG A 1 93 ? 8.695 1.165 3.598 1.00 97.81 93 ARG A C 1
ATOM 709 O O . ARG A 1 93 ? 8.016 1.479 2.617 1.00 97.81 93 ARG A O 1
ATOM 716 N N . LEU A 1 94 ? 8.807 1.936 4.675 1.00 97.94 94 LEU A N 1
ATOM 717 C CA . LEU A 1 94 ? 8.151 3.232 4.779 1.00 97.94 94 LEU A CA 1
ATOM 718 C C . LEU A 1 94 ? 9.020 4.300 4.109 1.00 97.94 94 LEU A C 1
ATOM 720 O O . LEU A 1 94 ? 10.143 4.553 4.527 1.00 97.94 94 LEU A O 1
ATOM 724 N N . VAL A 1 95 ? 8.487 4.972 3.089 1.00 97.81 95 VAL A N 1
ATOM 725 C CA . VAL A 1 95 ? 9.218 6.037 2.380 1.00 97.81 95 VAL A CA 1
ATOM 726 C C . VAL A 1 95 ? 8.863 7.416 2.918 1.00 97.81 95 VAL A C 1
ATOM 728 O O . VAL A 1 95 ? 9.726 8.269 3.101 1.00 97.81 95 VAL A O 1
ATOM 731 N N . SER A 1 96 ? 7.576 7.665 3.154 1.00 97.06 96 SER A N 1
ATOM 732 C CA . SER A 1 96 ? 7.105 8.958 3.656 1.00 97.06 96 SER A CA 1
ATOM 733 C C . SER A 1 96 ? 5.707 8.839 4.239 1.00 97.06 96 SER A C 1
ATOM 735 O O . SER A 1 96 ? 4.944 7.964 3.830 1.00 97.06 96 SER A O 1
ATOM 737 N N . LYS A 1 97 ? 5.333 9.776 5.107 1.00 96.69 97 LYS A N 1
ATOM 738 C CA . LYS A 1 97 ? 3.972 9.930 5.620 1.00 96.69 97 LYS A CA 1
ATOM 739 C C . LYS A 1 97 ? 3.577 11.402 5.594 1.00 96.69 97 LYS A C 1
ATOM 741 O O . LYS A 1 97 ? 4.362 12.245 6.015 1.00 96.69 97 LYS A O 1
ATOM 746 N N . ASP A 1 98 ? 2.367 11.677 5.129 1.00 94.31 98 ASP A N 1
ATOM 747 C CA . ASP A 1 98 ? 1.777 13.010 5.064 1.00 94.31 98 ASP A CA 1
ATOM 748 C C . ASP A 1 98 ? 0.270 12.938 5.368 1.00 94.31 98 ASP A C 1
ATOM 750 O O . ASP A 1 98 ? -0.518 12.346 4.621 1.00 94.31 98 ASP A O 1
ATOM 754 N N . GLY A 1 99 ? -0.132 13.488 6.516 1.00 94.81 99 GLY A N 1
ATOM 755 C CA . GLY A 1 99 ? -1.504 13.400 7.020 1.00 94.81 99 GLY A CA 1
ATOM 756 C C . GLY A 1 99 ? -2.026 11.957 7.085 1.00 94.81 99 GLY A C 1
ATOM 757 O O . GLY A 1 99 ? -1.474 11.112 7.792 1.00 94.81 99 GLY A O 1
ATOM 758 N N . ASN A 1 100 ? -3.100 11.679 6.338 1.00 96.50 100 ASN A N 1
ATOM 759 C CA . ASN A 1 100 ? -3.755 10.362 6.272 1.00 96.50 100 ASN A CA 1
ATOM 760 C C . ASN A 1 100 ? -3.133 9.414 5.233 1.00 96.50 100 ASN A C 1
ATOM 762 O O . ASN A 1 100 ? -3.575 8.271 5.114 1.00 96.50 100 ASN A O 1
ATOM 766 N N . THR A 1 101 ? -2.149 9.886 4.465 1.00 97.19 101 THR A N 1
ATOM 767 C CA . THR A 1 101 ? -1.507 9.116 3.397 1.00 97.19 101 THR A CA 1
ATOM 768 C C . THR A 1 101 ? -0.080 8.766 3.793 1.00 97.19 101 THR A C 1
ATOM 770 O O . THR A 1 101 ? 0.648 9.578 4.358 1.00 97.19 101 THR A O 1
ATOM 773 N N . PHE A 1 102 ? 0.362 7.563 3.460 1.00 97.88 102 PHE A N 1
ATOM 774 C CA . PHE A 1 102 ? 1.762 7.171 3.562 1.00 97.88 102 PHE A CA 1
ATOM 775 C C . PHE A 1 102 ? 2.183 6.416 2.309 1.00 97.88 102 PHE A C 1
ATOM 777 O O . PHE A 1 102 ? 1.360 5.829 1.614 1.00 97.88 102 PHE A O 1
ATOM 784 N N . ARG A 1 103 ? 3.467 6.495 1.974 1.00 98.06 103 ARG A N 1
ATOM 785 C CA . ARG A 1 103 ? 4.048 5.822 0.815 1.00 98.06 103 ARG A CA 1
ATOM 786 C C . ARG A 1 103 ? 4.865 4.644 1.293 1.00 98.06 103 ARG A C 1
ATOM 788 O O . ARG A 1 103 ? 5.763 4.822 2.117 1.00 98.06 103 ARG A O 1
ATOM 795 N N . VAL A 1 104 ? 4.564 3.480 0.738 1.00 98.00 104 VAL A N 1
ATOM 796 C CA . VAL A 1 104 ? 5.318 2.254 0.977 1.00 98.00 104 VAL A CA 1
ATOM 797 C C . VAL A 1 104 ? 6.022 1.818 -0.292 1.00 98.00 104 VAL A C 1
ATOM 799 O O . VAL A 1 104 ? 5.489 1.991 -1.388 1.00 98.00 104 VAL A O 1
ATOM 802 N N . GLN A 1 105 ? 7.223 1.274 -0.141 1.00 97.94 105 GLN A N 1
ATOM 803 C CA . GLN A 1 105 ? 7.991 0.709 -1.239 1.00 97.94 105 GLN A CA 1
ATOM 804 C C . GLN A 1 105 ? 8.144 -0.797 -1.059 1.00 97.94 105 GLN A C 1
ATOM 806 O O . GLN A 1 105 ? 8.479 -1.251 0.032 1.00 97.94 105 GLN A O 1
ATOM 811 N N . GLN A 1 106 ? 7.944 -1.552 -2.133 1.00 96.44 106 GLN A N 1
ATOM 812 C CA . GLN A 1 106 ? 8.210 -2.987 -2.199 1.00 96.44 106 GLN A CA 1
ATOM 813 C C . GLN A 1 106 ? 9.200 -3.265 -3.332 1.00 96.44 106 GLN A C 1
ATOM 815 O O . GLN A 1 106 ? 9.116 -2.665 -4.406 1.00 96.44 106 GLN A O 1
ATOM 820 N N . GLU A 1 107 ? 10.154 -4.160 -3.092 1.00 95.19 107 GLU A N 1
ATOM 821 C CA . GLU A 1 107 ? 11.040 -4.668 -4.141 1.00 95.19 107 GLU A CA 1
ATOM 822 C C . GLU A 1 107 ? 10.302 -5.705 -4.993 1.00 95.19 107 GLU A C 1
ATOM 824 O O . GLU A 1 107 ? 9.542 -6.531 -4.485 1.00 95.19 107 GLU A O 1
ATOM 829 N N . LEU A 1 108 ? 10.527 -5.666 -6.303 1.00 92.81 108 LEU A N 1
ATOM 830 C CA . LEU A 1 108 ? 9.940 -6.593 -7.260 1.00 92.81 108 LEU A CA 1
ATOM 831 C C . LEU A 1 108 ? 11.035 -7.465 -7.860 1.00 92.81 108 LEU A C 1
ATOM 833 O O . LEU A 1 108 ? 12.042 -6.959 -8.352 1.00 92.81 108 LEU A O 1
ATOM 837 N N . THR A 1 109 ? 10.803 -8.774 -7.870 1.00 92.44 109 THR A N 1
ATOM 838 C CA . THR A 1 109 ? 11.570 -9.693 -8.715 1.00 92.44 109 THR A CA 1
ATOM 839 C C . THR A 1 109 ? 10.820 -9.845 -10.030 1.00 92.44 109 THR A C 1
ATOM 841 O O . THR A 1 109 ? 9.690 -10.332 -10.049 1.00 92.44 109 THR A O 1
ATOM 844 N N . LEU A 1 110 ? 11.428 -9.373 -11.115 1.00 91.62 110 LEU A N 1
ATOM 845 C CA . LEU A 1 110 ? 10.848 -9.415 -12.452 1.00 91.62 110 LEU A CA 1
ATOM 846 C C . LEU A 1 110 ? 10.961 -10.823 -13.053 1.00 91.62 110 LEU A C 1
ATOM 848 O O . LEU A 1 110 ? 11.720 -11.663 -12.568 1.00 91.62 110 LEU A O 1
ATOM 852 N N . SER A 1 111 ? 10.207 -11.102 -14.121 1.00 90.44 111 SER A N 1
ATOM 853 C CA . SER A 1 111 ? 10.144 -12.454 -14.701 1.00 90.44 111 SER A CA 1
ATOM 854 C C . SER A 1 111 ? 11.476 -12.943 -15.281 1.00 90.44 111 SER A C 1
ATOM 856 O O . SER A 1 111 ? 11.687 -14.144 -15.408 1.00 90.44 111 SER A O 1
ATOM 858 N N . ASP A 1 112 ? 12.369 -12.021 -15.641 1.00 89.44 112 ASP A N 1
ATOM 859 C CA . ASP A 1 112 ? 13.729 -12.304 -16.114 1.00 89.44 112 ASP A CA 1
ATOM 860 C C . ASP A 1 112 ? 14.764 -12.383 -14.972 1.00 89.44 112 ASP A C 1
ATOM 862 O O . ASP A 1 112 ? 15.961 -12.516 -15.224 1.00 89.44 112 ASP A O 1
ATOM 866 N N . GLY A 1 113 ? 14.311 -12.309 -13.715 1.00 90.25 113 GLY A N 1
ATOM 867 C CA . GLY A 1 113 ? 15.143 -12.350 -12.513 1.00 90.25 113 GLY A CA 1
ATOM 868 C C . GLY A 1 113 ? 15.800 -11.018 -12.147 1.00 90.25 113 GLY A C 1
ATOM 869 O O . GLY A 1 113 ? 16.483 -10.945 -11.125 1.00 90.25 113 GLY A O 1
ATOM 870 N N . THR A 1 114 ? 15.609 -9.962 -12.942 1.00 91.50 114 THR A N 1
ATOM 871 C CA . THR A 1 114 ? 16.100 -8.627 -12.587 1.00 91.50 114 THR A CA 1
ATOM 872 C C . THR A 1 114 ? 15.243 -7.988 -11.491 1.00 91.50 114 THR A C 1
ATOM 874 O O . THR A 1 114 ? 14.144 -8.449 -11.173 1.00 91.50 114 THR A O 1
ATOM 877 N N . GLN A 1 115 ? 15.766 -6.931 -10.870 1.00 93.00 115 GLN A N 1
ATOM 878 C CA . GLN A 1 115 ? 15.082 -6.227 -9.790 1.00 93.00 115 GLN A CA 1
ATOM 879 C C . GLN A 1 115 ? 14.398 -4.959 -10.296 1.00 93.00 115 GLN A C 1
ATOM 881 O O . GLN A 1 115 ? 14.960 -4.197 -11.085 1.00 93.00 115 GLN A O 1
ATOM 886 N N . GLY A 1 116 ? 13.205 -4.718 -9.770 1.00 94.25 116 GLY A N 1
ATOM 887 C CA . GLY A 1 116 ? 12.513 -3.441 -9.834 1.00 94.25 116 GLY A CA 1
ATOM 888 C C . GLY A 1 116 ? 12.003 -3.035 -8.457 1.00 94.25 116 GLY A C 1
ATOM 889 O O . GLY A 1 116 ? 12.239 -3.709 -7.452 1.00 94.25 116 GLY A O 1
ATOM 890 N N . SER A 1 117 ? 11.264 -1.941 -8.403 1.00 95.94 117 SER A N 1
ATOM 891 C CA . SER A 1 117 ? 10.560 -1.524 -7.196 1.00 95.94 117 SER A CA 1
ATOM 892 C C . SER A 1 117 ? 9.201 -0.939 -7.539 1.00 95.94 117 SER A C 1
ATOM 894 O O . SER A 1 117 ? 8.947 -0.510 -8.665 1.00 95.94 117 SER A O 1
ATOM 896 N N . VAL A 1 118 ? 8.315 -0.937 -6.552 1.00 96.06 118 VAL A N 1
ATOM 897 C CA . VAL A 1 118 ? 7.026 -0.263 -6.618 1.00 96.06 118 VAL A CA 1
ATOM 898 C C . VAL A 1 118 ? 6.867 0.643 -5.410 1.00 96.06 118 VAL A C 1
ATOM 900 O O . VAL A 1 118 ? 7.058 0.210 -4.279 1.00 96.06 118 VAL A O 1
ATOM 903 N N . LEU A 1 119 ? 6.509 1.899 -5.656 1.00 97.44 119 LEU A N 1
ATOM 904 C CA . LEU A 1 119 ? 6.142 2.888 -4.656 1.00 97.44 119 LEU A CA 1
ATOM 905 C C . LEU A 1 119 ? 4.631 3.119 -4.720 1.00 97.44 119 LEU A C 1
ATOM 907 O O . LEU A 1 119 ? 4.095 3.579 -5.732 1.00 97.44 119 LEU A O 1
ATOM 911 N N . LEU A 1 120 ? 3.952 2.820 -3.617 1.00 96.69 120 LEU A N 1
ATOM 912 C CA . LEU A 1 120 ? 2.502 2.860 -3.510 1.00 96.69 120 LEU A CA 1
ATOM 913 C C . LEU A 1 120 ? 2.070 3.839 -2.407 1.00 96.69 120 LEU A C 1
ATOM 915 O O . LEU A 1 120 ? 2.331 3.590 -1.227 1.00 96.69 120 LEU A O 1
ATOM 919 N N . PRO A 1 121 ? 1.406 4.959 -2.748 1.00 97.06 121 PRO A N 1
ATOM 920 C CA . PRO A 1 121 ? 0.694 5.763 -1.764 1.00 97.06 121 PRO A CA 1
ATOM 921 C C . PRO A 1 121 ? -0.569 5.030 -1.301 1.00 97.06 121 PRO A C 1
ATOM 923 O O . PRO A 1 121 ? -1.401 4.627 -2.116 1.00 97.06 121 PRO A O 1
ATOM 926 N N . VAL A 1 122 ? -0.742 4.909 0.009 1.00 96.88 122 VAL A N 1
ATOM 927 C CA . VAL A 1 122 ? -1.878 4.248 0.655 1.00 96.88 122 VAL A CA 1
ATOM 928 C C . VAL A 1 122 ? -2.471 5.121 1.753 1.00 96.88 122 VAL A C 1
ATOM 930 O O . VAL A 1 122 ? -1.798 5.974 2.330 1.00 96.88 122 VAL A O 1
ATOM 933 N N . GLN A 1 123 ? -3.742 4.885 2.058 1.00 96.62 123 GLN A N 1
ATOM 934 C CA . GLN A 1 123 ? -4.441 5.479 3.193 1.00 96.62 123 GLN A CA 1
ATOM 935 C C . GLN A 1 123 ? -5.263 4.408 3.907 1.00 96.62 123 GLN A C 1
ATOM 937 O O . GLN A 1 123 ? -5.793 3.491 3.272 1.00 96.62 123 GLN A O 1
ATOM 942 N N . VAL A 1 124 ? -5.421 4.559 5.219 1.00 97.50 124 VAL A N 1
ATOM 943 C CA . VAL A 1 124 ? -6.333 3.723 6.002 1.00 97.50 124 VAL A CA 1
ATOM 944 C C . VAL A 1 124 ? -7.684 4.409 6.121 1.00 97.50 124 VAL A C 1
ATOM 946 O O . VAL A 1 124 ? -7.764 5.617 6.364 1.00 97.50 124 VAL A O 1
ATOM 949 N N . ARG A 1 125 ? -8.752 3.627 5.985 1.00 97.25 125 ARG A N 1
ATOM 950 C CA . ARG A 1 125 ? -10.120 4.041 6.268 1.00 97.25 125 ARG A CA 1
ATOM 951 C C . ARG A 1 125 ? -10.703 3.192 7.383 1.00 97.25 125 ARG A C 1
ATOM 953 O O . ARG A 1 125 ? -10.577 1.975 7.374 1.00 97.25 125 ARG A O 1
ATOM 960 N N . VAL A 1 126 ? -11.387 3.847 8.310 1.00 96.69 126 VAL A N 1
ATOM 961 C CA . VAL A 1 126 ? -12.184 3.202 9.355 1.00 96.69 126 VAL A CA 1
ATOM 962 C C . VAL A 1 126 ? -13.634 3.591 9.122 1.00 96.69 126 VAL A C 1
ATOM 964 O O . VAL A 1 126 ? -13.942 4.778 8.988 1.00 96.69 126 VAL A O 1
ATOM 967 N N . ASN A 1 127 ? -14.523 2.601 9.019 1.00 95.19 127 ASN A N 1
ATOM 968 C CA . ASN A 1 127 ? -15.932 2.814 8.661 1.00 95.19 127 ASN A CA 1
ATOM 969 C C . ASN A 1 127 ? -16.091 3.683 7.389 1.00 95.19 127 ASN A C 1
ATOM 971 O O . ASN A 1 127 ? -16.895 4.617 7.346 1.00 95.19 127 ASN A O 1
ATOM 975 N N . GLY A 1 128 ? -15.248 3.441 6.379 1.00 94.56 128 GLY A N 1
ATOM 976 C CA . GLY A 1 128 ? -15.240 4.178 5.110 1.00 94.56 128 GLY A CA 1
ATOM 977 C C . GLY A 1 128 ? -14.634 5.589 5.151 1.00 94.56 128 GLY A C 1
ATOM 978 O O . GLY A 1 128 ? -14.527 6.225 4.101 1.00 94.56 128 GLY A O 1
ATOM 979 N N . LYS A 1 129 ? -14.195 6.093 6.312 1.00 96.19 129 LYS A N 1
ATOM 980 C CA . LYS A 1 129 ? -13.600 7.435 6.452 1.00 96.19 129 LYS A CA 1
ATOM 981 C C . LYS A 1 129 ? -12.079 7.364 6.596 1.00 96.19 129 LYS A C 1
ATOM 983 O O . LYS A 1 129 ? -11.613 6.577 7.417 1.00 96.19 129 LYS A O 1
ATOM 988 N N . PRO A 1 130 ? -11.299 8.182 5.865 1.00 96.25 130 PRO A N 1
ATOM 989 C CA . PRO A 1 130 ? -9.852 8.256 6.053 1.00 96.25 130 PRO A CA 1
ATOM 990 C C . PRO A 1 130 ? -9.485 8.665 7.481 1.00 96.25 130 PRO A C 1
ATOM 992 O O . PRO A 1 130 ? -10.090 9.587 8.031 1.00 96.25 130 PRO A O 1
ATOM 995 N N . VAL A 1 131 ? -8.476 8.013 8.054 1.00 97.06 131 VAL A N 1
ATOM 996 C CA . VAL A 1 131 ? -7.969 8.316 9.399 1.00 97.06 131 VAL A CA 1
ATOM 997 C C . VAL A 1 131 ? -6.459 8.528 9.393 1.00 97.06 131 VAL A C 1
ATOM 999 O O . VAL A 1 131 ? -5.734 7.936 8.593 1.00 97.06 131 VAL A O 1
ATOM 1002 N N . THR A 1 132 ? -5.972 9.352 10.320 1.00 96.69 132 THR A N 1
ATOM 1003 C CA . THR A 1 132 ? -4.538 9.476 10.593 1.00 96.69 132 THR A CA 1
ATOM 1004 C C . THR A 1 132 ? -4.116 8.321 11.502 1.00 96.69 132 THR A C 1
ATOM 1006 O O . THR A 1 132 ? -4.394 8.341 12.698 1.00 96.69 132 THR A O 1
ATOM 1009 N N . ALA A 1 133 ? -3.464 7.299 10.950 1.00 95.81 133 ALA A N 1
ATOM 1010 C CA . ALA A 1 133 ? -2.899 6.187 11.722 1.00 95.81 133 ALA A CA 1
ATOM 1011 C C . ALA A 1 133 ? -1.436 6.461 12.102 1.00 95.81 133 ALA A C 1
ATOM 1013 O O . ALA A 1 133 ? -0.769 7.236 11.417 1.00 95.81 133 ALA A O 1
ATOM 1014 N N . SER A 1 134 ? -0.904 5.841 13.159 1.00 96.69 134 SER A N 1
ATOM 1015 C CA . SER A 1 134 ? 0.550 5.788 13.384 1.00 96.69 134 SER A CA 1
ATOM 1016 C C . SER A 1 134 ? 1.172 4.794 12.406 1.00 96.69 134 SER A C 1
ATOM 1018 O O . SER A 1 134 ? 0.549 3.789 12.087 1.00 96.69 134 SER A O 1
ATOM 1020 N N . VAL A 1 135 ? 2.369 5.085 11.896 1.00 97.88 135 VAL A N 1
ATOM 1021 C CA . VAL A 1 135 ? 3.032 4.230 10.901 1.00 97.88 135 VAL A CA 1
ATOM 1022 C C . VAL A 1 135 ? 4.501 4.126 11.262 1.00 97.88 135 VAL A C 1
ATOM 1024 O O . VAL A 1 135 ? 5.166 5.152 11.413 1.00 97.88 135 VAL A O 1
ATOM 1027 N N . THR A 1 136 ? 4.991 2.904 11.406 1.00 97.25 136 THR A N 1
ATOM 1028 C CA . THR A 1 136 ? 6.380 2.593 11.745 1.00 97.25 136 THR A CA 1
ATOM 1029 C C . THR A 1 136 ? 6.893 1.471 10.851 1.00 97.25 136 THR A C 1
ATOM 1031 O O . THR A 1 136 ? 6.121 0.731 10.246 1.00 97.25 136 THR A O 1
ATOM 1034 N N . GLU A 1 137 ? 8.211 1.355 10.733 1.00 96.31 137 GLU A N 1
ATOM 1035 C CA . GLU A 1 137 ? 8.848 0.245 10.024 1.00 96.31 137 GLU A CA 1
ATOM 1036 C C . GLU A 1 137 ? 9.334 -0.802 11.032 1.00 96.31 137 GLU A C 1
ATOM 1038 O O . GLU A 1 137 ? 9.813 -0.468 12.117 1.00 96.31 137 GLU A O 1
ATOM 1043 N N . SER A 1 138 ? 9.187 -2.073 10.673 1.00 95.56 138 SER A N 1
ATOM 1044 C CA . SER A 1 138 ? 9.629 -3.242 11.431 1.00 95.56 138 SER A CA 1
ATOM 1045 C C . SER A 1 138 ? 10.433 -4.179 10.526 1.00 95.56 138 SER A C 1
ATOM 1047 O O . SER A 1 138 ? 10.481 -3.993 9.312 1.00 95.56 138 SER A O 1
ATOM 1049 N N . SER A 1 139 ? 11.025 -5.231 11.094 1.00 94.69 139 SER A N 1
ATOM 1050 C CA . SER A 1 139 ? 11.725 -6.255 10.305 1.00 94.69 139 SER A CA 1
ATOM 1051 C C . SER A 1 139 ? 10.812 -7.029 9.347 1.00 94.69 139 SER A C 1
ATOM 1053 O O . SER A 1 139 ? 11.299 -7.554 8.350 1.00 94.69 139 SER A O 1
ATOM 1055 N N . LEU A 1 140 ? 9.509 -7.111 9.639 1.00 95.38 140 LEU A N 1
ATOM 1056 C CA . LEU A 1 140 ? 8.526 -7.791 8.793 1.00 95.38 140 LEU A CA 1
ATOM 1057 C C . LEU A 1 140 ? 7.985 -6.875 7.683 1.00 95.38 140 LEU A C 1
ATOM 1059 O O . LEU A 1 140 ? 7.563 -7.354 6.631 1.00 95.38 140 LEU A O 1
ATOM 1063 N N . GLY A 1 141 ? 8.019 -5.561 7.900 1.00 97.19 141 GLY A N 1
ATOM 1064 C CA . GLY A 1 141 ? 7.534 -4.550 6.969 1.00 97.19 141 GLY A CA 1
ATOM 1065 C C . GLY A 1 141 ? 6.944 -3.342 7.689 1.00 97.19 141 GLY A C 1
ATOM 1066 O O . GLY A 1 141 ? 7.321 -3.034 8.824 1.00 97.19 141 GLY A O 1
ATOM 1067 N N . VAL A 1 142 ? 5.999 -2.657 7.051 1.00 98.25 142 VAL A N 1
ATOM 1068 C CA . VAL A 1 142 ? 5.374 -1.449 7.603 1.00 98.25 142 VAL A CA 1
ATOM 1069 C C . VAL A 1 142 ? 4.213 -1.814 8.524 1.00 98.25 142 VAL A C 1
ATOM 1071 O O . VAL A 1 142 ? 3.257 -2.463 8.108 1.00 98.25 142 VAL A O 1
ATOM 1074 N N . VAL A 1 143 ? 4.283 -1.347 9.768 1.00 98.06 143 VAL A N 1
ATOM 1075 C CA . VAL A 1 143 ? 3.249 -1.519 10.791 1.00 98.06 143 VAL A CA 1
ATOM 1076 C C . VAL A 1 143 ? 2.429 -0.240 10.889 1.00 98.06 143 VAL A C 1
ATOM 1078 O O . VAL A 1 143 ? 2.965 0.865 10.986 1.00 98.06 143 VAL A O 1
ATOM 1081 N N . VAL A 1 144 ? 1.111 -0.390 10.870 1.00 97.69 144 VAL A N 1
ATOM 1082 C CA . VAL A 1 144 ? 0.146 0.703 10.907 1.00 97.69 144 VAL A CA 1
ATOM 1083 C C . VAL A 1 144 ? -0.755 0.517 12.118 1.00 97.69 144 VAL A C 1
ATOM 1085 O O . VAL A 1 144 ? -1.575 -0.395 12.159 1.00 97.69 144 VAL A O 1
ATOM 1088 N N . THR A 1 145 ? -0.624 1.393 13.107 1.00 97.19 145 THR A N 1
ATOM 1089 C CA . THR A 1 145 ? -1.454 1.369 14.317 1.00 97.19 145 THR A CA 1
ATOM 1090 C C . THR A 1 145 ? -2.615 2.339 14.162 1.00 97.19 145 THR A C 1
ATOM 1092 O O . THR A 1 145 ? -2.415 3.541 13.951 1.00 97.19 145 THR A O 1
ATOM 1095 N N . LEU A 1 146 ? -3.838 1.825 14.265 1.00 96.62 146 LEU A N 1
ATOM 1096 C CA . LEU A 1 146 ? -5.051 2.628 14.169 1.00 96.62 146 LEU A CA 1
ATOM 1097 C C . LEU A 1 146 ? -5.192 3.550 15.391 1.00 96.62 146 LEU A C 1
ATOM 1099 O O . LEU A 1 146 ? -4.785 3.179 16.490 1.00 96.62 146 LEU A O 1
ATOM 1103 N N . PRO A 1 147 ? -5.808 4.737 15.237 1.00 94.75 147 PRO A N 1
ATOM 1104 C CA . PRO A 1 147 ? -6.055 5.632 16.370 1.00 94.75 147 PRO A CA 1
ATOM 1105 C C . PRO A 1 147 ? -7.051 5.047 17.385 1.00 94.75 147 PRO A C 1
ATOM 1107 O O . PRO A 1 147 ? -7.058 5.443 18.546 1.00 94.75 147 PRO A O 1
ATOM 1110 N N . SER A 1 148 ? -7.909 4.125 16.946 1.00 93.56 148 SER A N 1
ATOM 1111 C CA . SER A 1 148 ? -8.815 3.352 17.788 1.00 93.56 148 SER A CA 1
ATOM 1112 C C . SER A 1 148 ? -9.120 2.020 17.092 1.00 93.56 148 SER A C 1
ATOM 1114 O O . SER A 1 148 ? -9.257 2.023 15.862 1.00 93.56 148 SER A O 1
ATOM 1116 N N . PRO A 1 149 ? -9.216 0.897 17.830 1.00 95.38 149 PRO A N 1
ATOM 1117 C CA . PRO A 1 149 ? -9.572 -0.389 17.246 1.00 95.38 149 PRO A CA 1
ATOM 1118 C C . PRO A 1 149 ? -10.955 -0.358 16.586 1.00 95.38 149 PRO A C 1
ATOM 1120 O O . PRO A 1 149 ? -11.889 0.244 17.118 1.00 95.38 149 PRO A O 1
ATOM 1123 N N . ALA A 1 150 ? -11.109 -1.015 15.435 1.00 95.62 150 ALA A N 1
ATOM 1124 C CA . ALA A 1 150 ? -12.356 -0.996 14.675 1.00 95.62 150 ALA A CA 1
ATOM 1125 C C . ALA A 1 150 ? -12.664 -2.327 13.981 1.00 95.62 150 ALA A C 1
ATOM 1127 O O . ALA A 1 150 ? -11.774 -3.072 13.583 1.00 95.62 150 ALA A O 1
ATOM 1128 N N . GLN A 1 151 ? -13.956 -2.606 13.798 1.00 95.44 151 GLN A N 1
ATOM 1129 C CA . GLN A 1 151 ? -14.431 -3.817 13.118 1.00 95.44 151 GLN A CA 1
ATOM 1130 C C . GLN A 1 151 ? -14.549 -3.657 11.597 1.00 95.44 151 GLN A C 1
ATOM 1132 O O . GLN A 1 151 ? -14.645 -4.652 10.884 1.00 95.44 151 GLN A O 1
ATOM 1137 N N . THR A 1 152 ? -14.543 -2.421 11.090 1.00 96.75 152 THR A N 1
ATOM 1138 C CA . THR A 1 152 ? -14.552 -2.139 9.649 1.00 96.75 152 THR A CA 1
ATOM 1139 C C . THR A 1 152 ? -13.358 -1.270 9.297 1.00 96.75 152 THR A C 1
ATOM 1141 O O . THR A 1 152 ? -13.302 -0.094 9.676 1.00 96.75 152 THR A O 1
ATOM 1144 N N . VAL A 1 153 ? -12.404 -1.862 8.582 1.00 97.31 153 VAL A N 1
ATOM 1145 C CA . VAL A 1 153 ? -11.113 -1.257 8.249 1.00 97.31 153 VAL A CA 1
ATOM 1146 C C . VAL A 1 153 ? -10.763 -1.588 6.804 1.00 97.31 153 VAL A C 1
ATOM 1148 O O . VAL A 1 153 ? -10.756 -2.755 6.414 1.00 97.31 153 VAL A O 1
ATOM 1151 N N . ASP A 1 154 ? -10.411 -0.558 6.038 1.00 97.12 154 ASP A N 1
ATOM 1152 C CA . ASP A 1 154 ? -9.879 -0.696 4.688 1.00 97.12 154 ASP A CA 1
ATOM 1153 C C . ASP A 1 154 ? -8.486 -0.064 4.605 1.00 97.12 154 ASP A C 1
ATOM 1155 O O . ASP A 1 154 ? -8.256 1.039 5.105 1.00 97.12 154 ASP A O 1
ATOM 1159 N N . LEU A 1 155 ? -7.568 -0.717 3.901 1.00 96.88 155 LEU A N 1
ATOM 1160 C CA . LEU A 1 155 ? -6.332 -0.107 3.419 1.00 96.88 155 LEU A CA 1
ATOM 1161 C C . LEU A 1 155 ? -6.463 0.056 1.910 1.00 96.88 155 LEU A C 1
ATOM 1163 O O . LEU A 1 155 ? -6.590 -0.934 1.189 1.00 96.88 155 LEU A O 1
ATOM 1167 N N . VAL A 1 156 ? -6.439 1.293 1.422 1.00 95.75 156 VAL A N 1
ATOM 1168 C CA . VAL A 1 156 ? -6.719 1.583 0.010 1.00 95.75 156 VAL A CA 1
ATOM 1169 C C . VAL A 1 156 ? -5.581 2.365 -0.642 1.00 95.75 156 VAL A C 1
ATOM 1171 O O . VAL A 1 156 ? -4.962 3.203 0.022 1.00 95.75 156 VAL A O 1
ATOM 1174 N N . PRO A 1 157 ? -5.331 2.165 -1.948 1.00 95.38 157 PRO A N 1
ATOM 1175 C CA . PRO A 1 157 ? -4.481 3.059 -2.723 1.00 95.38 157 PRO A CA 1
ATOM 1176 C C . PRO A 1 157 ? -5.004 4.501 -2.661 1.00 95.38 157 PRO A C 1
ATOM 1178 O O . PRO A 1 157 ? -6.208 4.748 -2.759 1.00 95.38 157 PRO A O 1
ATOM 1181 N N . ALA A 1 158 ? -4.096 5.458 -2.489 1.00 94.31 158 ALA A N 1
ATOM 1182 C CA . ALA A 1 158 ? -4.414 6.877 -2.314 1.00 94.31 158 ALA A CA 1
ATOM 1183 C C . ALA A 1 158 ? -3.935 7.759 -3.482 1.00 94.31 158 ALA A C 1
ATOM 1185 O O . ALA A 1 158 ? -4.038 8.981 -3.421 1.00 94.31 158 ALA A O 1
ATOM 1186 N N . GLY A 1 159 ? -3.408 7.163 -4.551 1.00 92.19 159 GLY A N 1
ATOM 1187 C CA . GLY A 1 159 ? -2.912 7.905 -5.703 1.00 92.19 159 GLY A CA 1
ATOM 1188 C C . GLY A 1 159 ? -2.250 7.016 -6.746 1.00 92.19 159 GLY A C 1
ATOM 1189 O O . GLY A 1 159 ? -2.446 5.801 -6.762 1.00 92.19 159 GLY A O 1
ATOM 1190 N N . ALA A 1 160 ? -1.470 7.650 -7.619 1.00 93.50 160 ALA A N 1
ATOM 1191 C CA . ALA A 1 160 ? -0.709 6.953 -8.642 1.00 93.50 160 ALA A CA 1
ATOM 1192 C C . ALA A 1 160 ? 0.423 6.120 -8.025 1.00 93.50 160 ALA A C 1
ATOM 1194 O O . ALA A 1 160 ? 1.101 6.552 -7.091 1.00 93.50 160 ALA A O 1
ATOM 1195 N N . VAL A 1 161 ? 0.627 4.941 -8.591 1.00 93.88 161 VAL A N 1
ATOM 1196 C CA . VAL A 1 161 ? 1.701 4.008 -8.266 1.00 93.88 161 VAL A CA 1
ATOM 1197 C C . VAL A 1 161 ? 2.869 4.282 -9.190 1.00 93.88 161 VAL A C 1
ATOM 1199 O O . VAL A 1 161 ? 2.671 4.458 -10.393 1.00 93.88 161 VAL A O 1
ATOM 1202 N N . GLN A 1 162 ? 4.075 4.297 -8.636 1.00 95.56 162 GLN A N 1
ATOM 1203 C CA . GLN A 1 162 ? 5.302 4.414 -9.415 1.00 95.56 162 GLN A CA 1
ATOM 1204 C C . GLN A 1 162 ? 6.001 3.060 -9.418 1.00 95.56 162 GLN A C 1
ATOM 1206 O O . GLN A 1 162 ? 6.274 2.515 -8.354 1.00 95.56 162 GLN A O 1
ATOM 1211 N N . LEU A 1 163 ? 6.266 2.505 -10.595 1.00 94.62 163 LEU A N 1
ATOM 1212 C CA . LEU A 1 163 ? 7.108 1.326 -10.757 1.00 94.62 163 LEU A CA 1
ATOM 1213 C C . LEU A 1 163 ? 8.422 1.739 -11.398 1.00 94.62 163 LEU A C 1
ATOM 1215 O O . LEU A 1 163 ? 8.412 2.442 -12.403 1.00 94.62 163 LEU A O 1
ATOM 1219 N N . THR A 1 164 ? 9.526 1.246 -10.863 1.00 95.00 164 THR A N 1
ATOM 1220 C CA . THR A 1 164 ? 10.858 1.461 -11.419 1.00 95.00 164 THR A CA 1
ATOM 1221 C C . THR A 1 164 ? 11.403 0.115 -11.877 1.00 95.00 164 THR A C 1
ATOM 1223 O O . THR A 1 164 ? 11.522 -0.817 -11.081 1.00 95.00 164 THR A O 1
ATOM 1226 N N . VAL A 1 165 ? 11.709 -0.010 -13.169 1.00 94.75 165 VAL A N 1
ATOM 1227 C CA . VAL A 1 165 ? 12.183 -1.262 -13.792 1.00 94.75 165 VAL A CA 1
ATOM 1228 C C . VAL A 1 165 ? 13.400 -1.008 -14.681 1.00 94.75 165 VAL A C 1
ATOM 1230 O O . VAL A 1 165 ? 13.560 0.113 -15.162 1.00 94.75 165 VAL A O 1
ATOM 1233 N N . PRO A 1 166 ? 14.261 -2.002 -14.953 1.00 93.44 166 PRO A N 1
ATOM 1234 C CA . PRO A 1 166 ? 15.399 -1.820 -15.847 1.00 93.44 166 PRO A CA 1
ATOM 1235 C C . PRO A 1 166 ? 14.988 -1.416 -17.268 1.00 93.44 166 PRO A C 1
ATOM 1237 O O . PRO A 1 166 ? 13.991 -1.891 -17.823 1.00 93.44 166 PRO A O 1
ATOM 1240 N N . VAL A 1 167 ? 15.800 -0.566 -17.900 1.00 89.75 167 VAL A N 1
ATOM 1241 C CA . VAL A 1 167 ? 15.640 -0.229 -19.318 1.00 89.75 167 VAL A CA 1
ATOM 1242 C C . VAL A 1 167 ? 15.748 -1.494 -20.156 1.00 89.75 167 VAL A C 1
ATOM 1244 O O . VAL A 1 167 ? 16.706 -2.253 -20.055 1.00 89.75 167 VAL A O 1
ATOM 1247 N N . GLY A 1 168 ? 14.762 -1.693 -21.029 1.00 87.06 168 GLY A N 1
ATOM 1248 C CA . GLY A 1 168 ? 14.725 -2.851 -21.916 1.00 87.06 168 GLY A CA 1
ATOM 1249 C C . GLY A 1 168 ? 13.965 -4.048 -21.356 1.00 87.06 168 GLY A C 1
ATOM 1250 O O . GLY A 1 168 ? 13.766 -4.991 -22.115 1.00 87.06 168 GLY A O 1
ATOM 1251 N N . TYR A 1 169 ? 13.459 -3.992 -20.115 1.00 90.44 169 TYR A N 1
ATOM 1252 C CA . TYR A 1 169 ? 12.559 -5.025 -19.604 1.00 90.44 169 TYR A CA 1
ATOM 1253 C C . TYR A 1 169 ? 11.366 -5.228 -20.554 1.00 90.44 169 TYR A C 1
ATOM 1255 O O . TYR A 1 169 ? 10.778 -4.270 -21.078 1.00 90.44 169 TYR A O 1
ATOM 1263 N N . ARG A 1 170 ? 11.048 -6.495 -20.823 1.00 89.25 170 ARG A N 1
ATOM 1264 C CA . ARG A 1 170 ? 9.911 -6.942 -21.633 1.00 89.25 170 ARG A CA 1
ATOM 1265 C C . ARG A 1 170 ? 9.286 -8.124 -20.910 1.00 89.25 170 ARG A C 1
ATOM 1267 O O . ARG A 1 170 ? 9.801 -9.233 -20.974 1.00 89.25 170 ARG A O 1
ATOM 1274 N N . GLY A 1 171 ? 8.191 -7.871 -20.218 1.00 87.69 171 GLY A N 1
ATOM 1275 C CA . GLY A 1 171 ? 7.488 -8.889 -19.461 1.00 87.69 171 GLY A CA 1
ATOM 1276 C C . GLY A 1 171 ? 6.340 -8.279 -18.683 1.00 87.69 171 GLY A C 1
ATOM 1277 O O . GLY A 1 171 ? 6.172 -7.056 -18.651 1.00 87.69 171 GLY A O 1
ATOM 1278 N N . ASP A 1 172 ? 5.564 -9.146 -18.053 1.00 87.25 172 ASP A N 1
ATOM 1279 C CA . ASP A 1 172 ? 4.464 -8.717 -17.208 1.00 87.25 172 ASP A CA 1
ATOM 1280 C C . ASP A 1 172 ? 5.004 -8.100 -15.917 1.00 87.25 172 ASP A C 1
ATOM 1282 O O . ASP A 1 172 ? 6.030 -8.516 -15.372 1.00 87.25 172 ASP A O 1
ATOM 1286 N N . LEU A 1 173 ? 4.305 -7.086 -15.423 1.00 87.00 173 LEU A N 1
ATOM 1287 C CA . LEU A 1 173 ? 4.565 -6.489 -14.122 1.00 87.00 173 LEU A CA 1
ATOM 1288 C C . LEU A 1 173 ? 3.426 -6.896 -13.199 1.00 87.00 173 LEU A C 1
ATOM 1290 O O . LEU A 1 173 ? 2.273 -6.541 -13.436 1.00 87.00 173 LEU A O 1
ATOM 1294 N N . ASN A 1 174 ? 3.757 -7.656 -12.160 1.00 84.12 174 ASN A N 1
ATOM 1295 C CA . ASN A 1 174 ? 2.807 -8.102 -11.155 1.00 84.12 174 ASN A CA 1
ATOM 1296 C C . ASN A 1 174 ? 3.332 -7.738 -9.767 1.00 84.12 174 ASN A C 1
ATOM 1298 O O . ASN A 1 174 ? 4.503 -7.956 -9.461 1.00 84.12 174 ASN A O 1
ATOM 1302 N N . THR A 1 175 ? 2.454 -7.203 -8.926 1.00 83.88 175 THR A N 1
ATOM 1303 C CA . THR A 1 175 ? 2.773 -6.823 -7.549 1.00 83.88 175 THR A CA 1
ATOM 1304 C C . THR A 1 175 ? 1.847 -7.576 -6.614 1.00 83.88 175 THR A C 1
ATOM 1306 O O . THR A 1 175 ? 0.628 -7.479 -6.753 1.00 83.88 175 THR A O 1
ATOM 1309 N N . GLN A 1 176 ? 2.410 -8.305 -5.655 1.00 87.62 176 GLN A N 1
ATOM 1310 C CA . GLN A 1 176 ? 1.637 -9.007 -4.637 1.00 87.62 176 GLN A CA 1
ATOM 1311 C C . GLN A 1 176 ? 1.836 -8.303 -3.304 1.00 87.62 176 GLN A C 1
ATOM 1313 O O . GLN A 1 176 ? 2.959 -8.223 -2.812 1.00 87.62 176 GLN A O 1
ATOM 1318 N N . TRP A 1 177 ? 0.740 -7.806 -2.740 1.00 90.88 177 TRP A N 1
ATOM 1319 C CA . TRP A 1 177 ? 0.732 -7.108 -1.461 1.00 90.88 177 TRP A CA 1
ATOM 1320 C C . TRP A 1 177 ? 0.146 -8.032 -0.406 1.00 90.88 177 TRP A C 1
ATOM 1322 O O . TRP A 1 177 ? -0.983 -8.501 -0.552 1.00 90.88 177 TRP A O 1
ATOM 1332 N N . ARG A 1 178 ? 0.906 -8.289 0.656 1.00 94.69 178 ARG A N 1
ATOM 1333 C CA . ARG A 1 178 ? 0.426 -9.053 1.806 1.00 94.69 178 ARG A CA 1
ATOM 1334 C C . ARG A 1 178 ? 0.146 -8.092 2.946 1.00 94.69 178 ARG A C 1
ATOM 1336 O O . ARG A 1 178 ? 1.035 -7.368 3.388 1.00 94.69 178 ARG A O 1
ATOM 1343 N N . VAL A 1 179 ? -1.107 -8.082 3.386 1.00 96.44 179 VAL A N 1
ATOM 1344 C CA . VAL A 1 179 ? -1.567 -7.235 4.482 1.00 96.44 179 VAL A CA 1
ATOM 1345 C C . VAL A 1 179 ? -2.313 -8.095 5.484 1.00 96.44 179 VAL A C 1
ATOM 1347 O O . VAL A 1 179 ? -3.267 -8.786 5.119 1.00 96.44 179 VAL A O 1
ATOM 1350 N N . THR A 1 180 ? -1.891 -8.043 6.740 1.00 95.56 180 THR A N 1
ATOM 1351 C CA . THR A 1 180 ? -2.567 -8.706 7.857 1.00 95.56 180 THR A CA 1
ATOM 1352 C C . THR A 1 180 ? -3.181 -7.666 8.781 1.00 95.56 180 THR A C 1
ATOM 1354 O O . THR A 1 180 ? -2.683 -6.546 8.893 1.00 95.56 180 THR A O 1
ATOM 1357 N N . GLY A 1 181 ? -4.303 -8.024 9.404 1.00 94.19 181 GLY A N 1
ATOM 1358 C CA . GLY A 1 181 ? -4.961 -7.215 10.421 1.00 94.19 181 GLY A CA 1
ATOM 1359 C C . GLY A 1 181 ? -5.018 -7.992 11.723 1.00 94.19 181 GLY A C 1
ATOM 1360 O O . GLY A 1 181 ? -5.502 -9.122 11.743 1.00 94.19 181 GLY A O 1
ATOM 1361 N N . GLU A 1 182 ? -4.523 -7.382 12.789 1.00 93.19 182 GLU A N 1
ATOM 1362 C CA . GLU A 1 182 ? -4.461 -7.972 14.117 1.00 93.19 182 GLU A CA 1
ATOM 1363 C C . GLU A 1 182 ? -5.336 -7.177 15.080 1.00 93.19 182 GLU A C 1
ATOM 1365 O O . GLU A 1 182 ? -5.460 -5.944 14.998 1.00 93.19 182 GLU A O 1
ATOM 1370 N N . ALA A 1 183 ? -5.953 -7.904 16.007 1.00 88.69 183 ALA A N 1
ATOM 1371 C CA . ALA A 1 183 ? -6.650 -7.292 17.115 1.00 88.69 183 ALA A CA 1
ATOM 1372 C C . ALA A 1 183 ? -5.683 -6.440 17.936 1.00 88.69 183 ALA A C 1
ATOM 1374 O O . ALA A 1 183 ? -4.505 -6.768 18.092 1.00 88.69 183 ALA A O 1
ATOM 1375 N N . SER A 1 184 ? -6.180 -5.325 18.462 1.00 69.81 184 SER A N 1
ATOM 1376 C CA . SER A 1 184 ? -5.369 -4.523 19.368 1.00 69.81 184 SER A CA 1
ATOM 1377 C C . SER A 1 184 ? -5.165 -5.308 20.662 1.00 69.81 184 SER A C 1
ATOM 1379 O O . SER A 1 184 ? -6.094 -5.427 21.456 1.00 69.81 184 SER A O 1
ATOM 1381 N N . LEU A 1 185 ? -3.950 -5.800 20.906 1.00 57.09 185 LEU A N 1
ATOM 1382 C CA . LEU A 1 185 ? -3.545 -6.209 22.247 1.00 57.09 185 LEU A CA 1
ATOM 1383 C C . LEU A 1 185 ? -3.402 -4.929 23.075 1.00 57.09 185 LEU A C 1
ATOM 1385 O O . LEU A 1 185 ? -2.340 -4.312 23.125 1.00 57.09 185 LEU A O 1
ATOM 1389 N N . LEU A 1 186 ? -4.508 -4.470 23.656 1.00 50.03 186 LEU A N 1
ATOM 1390 C CA . LEU A 1 186 ? -4.444 -3.548 24.777 1.00 50.03 186 LEU A CA 1
ATOM 1391 C C . LEU A 1 186 ? -3.763 -4.321 25.906 1.00 50.03 186 LEU A C 1
ATOM 1393 O O . LEU A 1 186 ? -4.364 -5.204 26.510 1.00 50.03 186 LEU A O 1
ATOM 1397 N N . THR A 1 187 ? -2.486 -4.036 26.144 1.00 45.22 187 THR A N 1
ATOM 1398 C CA . THR A 1 187 ? -1.879 -4.331 27.437 1.00 45.22 187 THR A CA 1
ATOM 1399 C C . THR A 1 187 ? -2.652 -3.494 28.456 1.00 45.22 187 THR A C 1
ATOM 1401 O O . THR A 1 187 ? -2.536 -2.267 28.438 1.00 45.22 187 THR A O 1
ATOM 1404 N N . GLU A 1 188 ? -3.518 -4.146 29.236 1.00 35.62 188 GLU A N 1
ATOM 1405 C CA . GLU A 1 188 ? -4.131 -3.561 30.438 1.00 35.62 188 GLU A CA 1
ATOM 1406 C C . GLU A 1 188 ? -3.068 -3.113 31.451 1.00 35.62 188 GLU A C 1
ATOM 1408 O O . GLU A 1 188 ? -2.006 -3.778 31.545 1.00 35.62 188 GLU A O 1
#

Foldseek 3Di:
DDDDDDDDDDDDDDDDDDDDDDDDDDDDDDDDDPDPDPPPPQPWDWDAFDDWDWDDDPPDQKTKTKGDDPFDFLDWFAQAVFFFFKKFWFQWEWDADDFQKTKIKHWDQFPVRDIKMKIFIKGKDAPNHTHGWDWDADPGGIMTGGPDTHRTMTITTDHIMIMMDGPPDDHGDTDTIDMDTDHDPPPD

pLDDT: mean 78.68, std 21.74, range [35.62, 98.25]

Organism: NCBI:txid471874

Sequence (188 aa):
MTQQAALSHPTPRAKYRRRGRAWVLGMIMSTLSFGVLGQAKENQRVEALGVVNGNMTARNTQVDITVFLSGQPLFQVTEAPEAIGVLTLEQTRLVSKDGNTFRVQQELTLSDGTQGSVLLPVQVRVNGKPVTASVTESSLGVVVTLPSPAQTVDLVPAGAVQLTVPVGYRGDLNTQWRVTGEASLLTE

InterPro domains:
  IPR035191 K88 minor fimbrial subunit FaeF [PF17547] (25-181)

Radius of gyration: 30.9 Å; chains: 1; bounding box: 41×90×79 Å

Secondary structure (DSSP, 8-state):
---------------------------------------------------------TT-SEEEEEE---S--SEEESS-SS-EEEEEEETEEEEEEETTEEEEEEEEE-TTS-EEEEEEEEEEEETTEEE--EEEE-SSEEEEEEEEEESSEEEEE-S-EEEEEETT--S-------EEEEE-----